Protein AF-A0A1Y1BUD2-F1 (afdb_monomer_lite)

InterPro domains:
  IPR008008 Domain of unknown function DUF746 [PF05344] (154-208)

Secondary structure (DSSP, 8-state):
------------HHHHHHHHHHHHHHHHHHIIIIIHHHHHHHHHHHHHTT--HHHHHHHHHTT------------S--HHHHHHHHHHHHHHT----SPPPPTTT--S-EEEEE--BTTBSS-EEEETTT--EEETTTTSTTTT----HHHHHHHHHTTS---HHHHHHHTT--HHHHHHHHHHHHHHHHHH-TT-TTGGG--TT-S--GGG--

Sequence (214 aa):
MDGLGTEPMKKTAAQLRGELACLDAKIKIARQYEIEPALNQIVDLMAQWSISIGEIDRFQRGRFRVGTDGAPRQNDHDPELTTFLVSAIEHVLSTDTTPPSCPRCTSLATRLVHRANPSRALPYFVCDTCHRGFTRTLGTPLHGIHKRDELFDFVQCLPQGRTLDAVATELGMKRCTVDSWVRRFRAWLLALDPSGYYAVRVQLGDQPDLSSTR

Foldseek 3Di:
DDDPDDDPDDDDPVVVVVVVVVVVVVVVVCCVPPPVVVVVVVVVVCVVVVNDPVVVVVVVVVPPPPPPDDDDPQPLFDPVLLVVVVVVVCVLQDQDQQDAQDPPPRDPQKHWDDTADPVHSHTKMAHPVVRDIDGSCVLALNVPDPPPVCVSVLSSRFLGLDELVVVCVVSVHDSVVSVSSLVRVLVVCCVVPVVCPSSVSGNYNVDPDPVPPD

pLDDT: mean 78.58, std 17.75, range [32.56, 97.12]

Organism: NCBI:txid95485

Radius of gyration: 27.03 Å; chains: 1; bounding box: 54×53×98 Å

Structure (mmCIF, N/CA/C/O backbone):
data_AF-A0A1Y1BUD2-F1
#
_entry.id   AF-A0A1Y1BUD2-F1
#
loop_
_atom_site.group_PDB
_atom_site.id
_atom_site.type_symbol
_atom_site.label_atom_id
_atom_site.label_alt_id
_atom_site.label_comp_id
_atom_site.label_asym_id
_atom_site.label_entity_id
_atom_site.label_seq_id
_atom_site.pdbx_PDB_ins_code
_atom_site.Cartn_x
_atom_site.Cartn_y
_atom_site.Cartn_z
_atom_site.occupancy
_atom_site.B_iso_or_equiv
_atom_site.auth_seq_id
_atom_site.auth_comp_id
_atom_site.auth_asym_id
_atom_site.auth_atom_id
_atom_site.pdbx_PDB_model_num
ATOM 1 N N . MET A 1 1 ? -2.270 -7.221 -73.066 1.00 40.41 1 MET A N 1
ATOM 2 C CA . MET A 1 1 ? -1.199 -7.233 -72.051 1.00 40.41 1 MET A CA 1
ATOM 3 C C . MET A 1 1 ? -1.849 -7.646 -70.758 1.00 40.41 1 MET A C 1
ATOM 5 O O . MET A 1 1 ? -2.675 -6.917 -70.224 1.00 40.41 1 MET A O 1
ATOM 9 N N . ASP A 1 2 ? -1.589 -8.897 -70.424 1.00 40.41 2 ASP A N 1
ATOM 10 C CA . ASP A 1 2 ? -2.393 -9.759 -69.573 1.00 40.41 2 ASP A CA 1
ATOM 11 C C . ASP A 1 2 ? -2.307 -9.404 -68.088 1.00 40.41 2 ASP A C 1
ATOM 13 O O . ASP A 1 2 ? -1.261 -9.007 -67.573 1.00 40.41 2 ASP A O 1
ATOM 17 N N . GLY A 1 3 ? -3.448 -9.542 -67.412 1.00 42.41 3 GLY A N 1
ATOM 18 C CA . GLY A 1 3 ? -3.593 -9.327 -65.982 1.00 42.41 3 GLY A CA 1
ATOM 19 C C . GLY A 1 3 ? -2.933 -10.443 -65.177 1.00 42.41 3 GLY A C 1
ATOM 20 O O . GLY A 1 3 ? -3.300 -11.610 -65.286 1.00 42.41 3 GLY A O 1
ATOM 21 N N . LEU A 1 4 ? -1.985 -10.064 -64.323 1.00 46.22 4 LEU A N 1
ATOM 22 C CA . LEU A 1 4 ? -1.437 -10.906 -63.262 1.00 46.22 4 LEU A CA 1
ATOM 23 C C . LEU A 1 4 ? -2.457 -11.006 -62.118 1.00 46.22 4 LEU A C 1
ATOM 25 O O . LEU A 1 4 ? -2.451 -10.204 -61.187 1.00 46.22 4 LEU A O 1
ATOM 29 N N . GLY A 1 5 ? -3.352 -11.988 -62.207 1.00 41.09 5 GLY A N 1
ATOM 30 C CA . GLY A 1 5 ? -4.166 -12.433 -61.080 1.00 41.09 5 GLY A CA 1
ATOM 31 C C . GLY A 1 5 ? -3.378 -13.421 -60.225 1.00 41.09 5 GLY A C 1
ATOM 32 O O . GLY A 1 5 ? -3.231 -14.581 -60.594 1.00 41.09 5 GLY A O 1
ATOM 33 N N . THR A 1 6 ? -2.859 -12.982 -59.081 1.00 48.75 6 THR A N 1
ATOM 34 C CA . THR A 1 6 ? -2.355 -13.881 -58.037 1.00 48.75 6 THR A CA 1
ATOM 35 C C . THR A 1 6 ? -3.540 -14.453 -57.259 1.00 48.75 6 THR A C 1
ATOM 37 O O . THR A 1 6 ? -4.096 -13.812 -56.369 1.00 48.75 6 THR A O 1
ATOM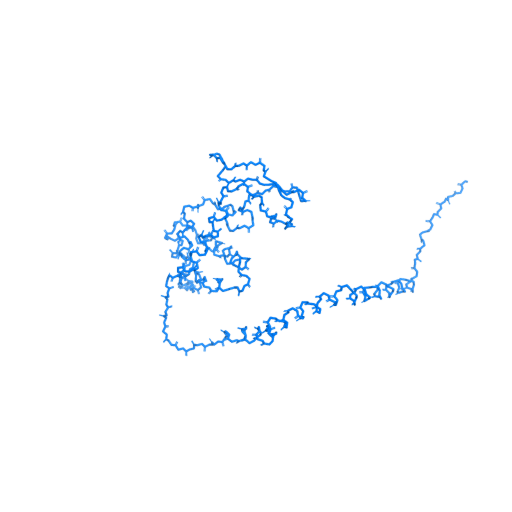 40 N N . GLU A 1 7 ? -3.955 -15.672 -57.606 1.00 51.22 7 GLU A N 1
ATOM 41 C CA . GLU A 1 7 ? -4.916 -16.437 -56.808 1.00 51.22 7 GLU A CA 1
ATOM 42 C C . GLU A 1 7 ? -4.320 -16.770 -55.425 1.00 51.22 7 GLU A C 1
ATOM 44 O O . GLU A 1 7 ? -3.226 -17.336 -55.343 1.00 51.22 7 GLU A O 1
ATOM 49 N N . PRO A 1 8 ? -5.011 -16.469 -54.309 1.00 52.88 8 PRO A N 1
ATOM 50 C CA . PRO A 1 8 ? -4.567 -16.906 -52.995 1.00 52.88 8 PRO A CA 1
ATOM 51 C C . PRO A 1 8 ? -4.781 -18.419 -52.856 1.00 52.88 8 PRO A C 1
ATOM 53 O O . PRO A 1 8 ? -5.910 -18.911 -52.897 1.00 52.88 8 PRO A O 1
ATOM 56 N N . MET A 1 9 ? -3.686 -19.155 -52.657 1.00 52.91 9 MET A N 1
ATOM 57 C CA . MET A 1 9 ? -3.663 -20.592 -52.365 1.00 52.91 9 MET A CA 1
ATOM 58 C C . MET A 1 9 ? -4.515 -20.898 -51.119 1.00 52.91 9 MET A C 1
ATOM 60 O O . MET A 1 9 ? -4.083 -20.722 -49.977 1.00 52.91 9 MET A O 1
ATOM 64 N N . LYS A 1 10 ? -5.756 -21.346 -51.324 1.00 66.88 10 LYS A N 1
ATOM 65 C CA . LYS A 1 10 ? -6.654 -21.767 -50.243 1.00 66.88 10 LYS A CA 1
ATOM 66 C C . LYS A 1 10 ? -6.190 -23.131 -49.732 1.00 66.88 10 LYS A C 1
ATOM 68 O O . LYS A 1 10 ? -6.369 -24.140 -50.411 1.00 66.88 10 LYS A O 1
ATOM 73 N N . LYS A 1 11 ? -5.581 -23.169 -48.542 1.00 77.38 11 LYS A N 1
ATOM 74 C CA . LYS A 1 11 ? -5.247 -24.433 -47.865 1.00 77.38 11 LYS A CA 1
ATOM 75 C C . LYS A 1 11 ? -6.518 -25.256 -47.663 1.00 77.38 11 LYS A C 1
ATOM 77 O O . LYS A 1 11 ? -7.556 -24.735 -47.256 1.00 77.38 11 LYS A O 1
ATOM 82 N N . THR A 1 12 ? -6.432 -26.553 -47.922 1.00 86.75 12 THR A N 1
ATOM 83 C CA . THR A 1 12 ? -7.548 -27.473 -47.688 1.00 86.75 12 THR A CA 1
ATOM 84 C C . THR A 1 12 ? -7.744 -27.705 -46.189 1.00 86.75 12 THR A C 1
ATOM 86 O O . THR A 1 12 ? -6.798 -27.655 -45.399 1.00 86.75 12 THR A O 1
ATOM 89 N N . ALA A 1 13 ? -8.970 -28.029 -45.774 1.00 80.06 13 ALA A N 1
ATOM 90 C CA . ALA A 1 13 ? -9.269 -28.323 -44.371 1.00 80.06 13 ALA A CA 1
ATOM 91 C C . ALA A 1 13 ? -8.428 -29.490 -43.807 1.00 80.06 13 ALA A C 1
ATOM 93 O O . ALA A 1 13 ? -8.142 -29.526 -42.614 1.00 80.06 13 ALA A O 1
ATOM 94 N N . ALA A 1 14 ? -8.002 -30.434 -44.655 1.00 82.12 14 ALA A N 1
ATOM 95 C CA . ALA A 1 14 ? -7.116 -31.528 -44.257 1.00 82.12 14 ALA A CA 1
ATOM 96 C C . ALA A 1 14 ? -5.702 -31.037 -43.906 1.00 82.12 14 ALA A C 1
ATOM 98 O O . ALA A 1 14 ? -5.141 -31.473 -42.904 1.00 82.12 14 ALA A O 1
ATOM 99 N N . GLN A 1 15 ? -5.161 -30.089 -44.678 1.00 80.81 15 GLN A N 1
ATOM 100 C CA . GLN A 1 15 ? -3.858 -29.478 -44.399 1.00 80.81 15 GLN A CA 1
ATOM 101 C C . GLN A 1 15 ? -3.884 -28.683 -43.092 1.00 80.81 15 GLN A C 1
ATOM 103 O O . GLN A 1 15 ? -2.993 -28.844 -42.266 1.00 80.81 15 GLN A O 1
ATOM 108 N N . LEU A 1 16 ? -4.944 -27.902 -42.857 1.00 83.50 16 LEU A N 1
ATOM 109 C CA . LEU A 1 16 ? -5.104 -27.153 -41.607 1.00 83.50 16 LEU A CA 1
ATOM 110 C C . LEU A 1 16 ? -5.219 -28.076 -40.384 1.00 83.50 16 LEU A C 1
ATOM 112 O O . LEU A 1 16 ? -4.625 -27.793 -39.348 1.00 83.50 16 LEU A O 1
ATOM 116 N N . ARG A 1 17 ? -5.925 -29.211 -40.501 1.00 85.50 17 ARG A N 1
ATOM 117 C CA . ARG A 1 17 ? -5.981 -30.222 -39.429 1.00 85.50 17 ARG A CA 1
ATOM 118 C C . ARG A 1 17 ? -4.617 -30.855 -39.151 1.00 85.50 17 ARG A C 1
ATOM 120 O O . ARG A 1 17 ? -4.286 -31.074 -37.990 1.00 85.50 17 ARG A O 1
ATOM 127 N N . GLY A 1 18 ? -3.827 -31.122 -40.192 1.00 88.56 18 GLY A N 1
ATOM 128 C CA . GLY A 1 18 ? -2.457 -31.620 -40.042 1.00 88.56 18 GLY A CA 1
ATOM 129 C C . GLY A 1 18 ? -1.533 -30.611 -39.352 1.00 88.56 18 GLY A C 1
ATOM 130 O O . GLY A 1 18 ? -0.771 -30.982 -38.461 1.00 88.56 18 GLY A O 1
ATOM 131 N N . GLU A 1 19 ? -1.641 -29.329 -39.709 1.00 88.88 19 GLU A N 1
ATOM 132 C CA . GLU A 1 19 ? -0.889 -28.244 -39.063 1.00 88.88 19 GLU A CA 1
ATOM 133 C C . GLU A 1 19 ? -1.278 -28.079 -37.587 1.00 88.88 19 GLU A C 1
ATOM 135 O O . GLU A 1 19 ? -0.394 -27.974 -36.737 1.00 88.88 19 GLU A O 1
ATOM 140 N N . LEU A 1 20 ? -2.576 -28.135 -37.266 1.00 88.31 20 LEU A N 1
ATOM 141 C CA . LEU A 1 20 ? -3.062 -28.063 -35.885 1.00 88.31 20 LEU A CA 1
ATOM 142 C C . LEU A 1 20 ? -2.542 -29.233 -35.038 1.00 88.31 20 LEU A C 1
ATOM 144 O O . LEU A 1 20 ? -2.008 -29.009 -33.958 1.00 88.31 20 LEU A O 1
ATOM 148 N N . ALA A 1 21 ? -2.596 -30.463 -35.560 1.00 89.31 21 ALA A N 1
ATOM 149 C CA . ALA A 1 21 ? -2.059 -31.635 -34.866 1.00 89.31 21 ALA A CA 1
ATOM 150 C C . ALA A 1 21 ? -0.541 -31.530 -34.621 1.00 89.31 21 ALA A C 1
ATOM 152 O O . ALA A 1 21 ? -0.041 -31.949 -33.576 1.00 89.31 21 ALA A O 1
ATOM 153 N N . CYS A 1 22 ? 0.205 -30.942 -35.564 1.00 85.88 22 CYS A N 1
ATOM 154 C CA . CYS A 1 22 ? 1.634 -30.687 -35.397 1.00 85.88 22 CYS A CA 1
ATOM 155 C C . CYS A 1 22 ? 1.907 -29.648 -34.296 1.00 85.88 22 CYS A C 1
ATOM 157 O O . CYS A 1 22 ? 2.836 -29.819 -33.504 1.00 85.88 22 CYS A O 1
ATOM 159 N N . LEU A 1 23 ? 1.102 -28.585 -34.224 1.00 85.62 23 LEU A N 1
ATOM 160 C CA . LEU A 1 23 ? 1.208 -27.571 -33.174 1.00 85.62 23 LEU A CA 1
ATOM 161 C C . LEU A 1 23 ? 0.844 -28.139 -31.798 1.00 85.62 23 LEU A C 1
ATOM 163 O O . LEU A 1 23 ? 1.600 -27.926 -30.852 1.00 85.62 23 LEU A O 1
ATOM 167 N N . ASP A 1 24 ? -0.221 -28.934 -31.695 1.00 87.69 24 ASP A N 1
ATOM 168 C CA . ASP A 1 24 ? -0.605 -29.608 -30.449 1.00 87.69 24 ASP A CA 1
ATOM 169 C C . ASP A 1 24 ? 0.498 -30.551 -29.951 1.00 87.69 24 ASP A C 1
ATOM 171 O O . ASP A 1 24 ? 0.827 -30.566 -28.762 1.00 87.69 24 ASP A O 1
ATOM 175 N N . ALA A 1 25 ? 1.137 -31.295 -30.861 1.00 88.19 25 ALA A N 1
ATOM 176 C CA . ALA A 1 25 ? 2.277 -32.141 -30.520 1.00 88.19 25 ALA A CA 1
ATOM 177 C C . ALA A 1 25 ? 3.465 -31.318 -29.993 1.00 88.19 25 ALA A C 1
ATOM 179 O O . ALA A 1 25 ? 4.072 -31.694 -28.990 1.00 88.19 25 ALA A O 1
ATOM 180 N N . LYS A 1 26 ? 3.768 -30.169 -30.613 1.00 85.31 26 LYS A N 1
ATOM 181 C CA . LYS A 1 26 ? 4.826 -29.255 -30.148 1.00 85.31 26 LYS A CA 1
ATOM 182 C C . LYS A 1 26 ? 4.515 -28.664 -28.774 1.00 85.31 26 LYS A C 1
ATOM 184 O O . LYS A 1 26 ? 5.402 -28.633 -27.928 1.00 85.31 26 LYS A O 1
ATOM 189 N N . ILE A 1 27 ? 3.268 -28.260 -28.527 1.00 83.50 27 ILE A N 1
ATOM 190 C CA . ILE A 1 27 ? 2.820 -27.753 -27.220 1.00 83.50 27 ILE A CA 1
ATOM 191 C C . ILE A 1 27 ? 2.961 -28.840 -26.150 1.00 83.50 27 ILE A C 1
ATOM 193 O O . ILE A 1 27 ? 3.455 -28.572 -25.055 1.00 83.50 27 ILE A O 1
ATOM 197 N N . LYS A 1 28 ? 2.570 -30.080 -26.465 1.00 86.06 28 LYS A N 1
ATOM 198 C CA . LYS A 1 28 ? 2.683 -31.211 -25.537 1.00 86.06 28 LYS A CA 1
ATOM 199 C C . LYS A 1 28 ? 4.141 -31.511 -25.180 1.00 86.06 28 LYS A C 1
ATOM 201 O O . LYS A 1 28 ? 4.443 -31.714 -24.009 1.00 86.06 28 LYS A O 1
ATOM 206 N N . ILE A 1 29 ? 5.033 -31.488 -26.170 1.00 85.19 29 ILE A N 1
ATOM 207 C CA . ILE A 1 29 ? 6.478 -31.657 -25.969 1.00 85.19 29 ILE A CA 1
ATOM 208 C C . ILE A 1 29 ? 7.032 -30.510 -25.110 1.00 85.19 29 ILE A C 1
ATOM 210 O O . ILE A 1 29 ? 7.670 -30.776 -24.097 1.00 85.19 29 ILE A O 1
ATOM 214 N N . ALA A 1 30 ? 6.734 -29.249 -25.440 1.00 76.62 30 ALA A N 1
ATOM 215 C CA . ALA A 1 30 ? 7.202 -28.097 -24.663 1.00 76.62 30 ALA A CA 1
ATOM 216 C C . ALA A 1 30 ? 6.743 -28.165 -23.195 1.00 76.62 30 ALA A C 1
ATOM 218 O O . ALA A 1 30 ? 7.543 -27.988 -22.282 1.00 76.62 30 ALA A O 1
ATOM 219 N N . ARG A 1 31 ? 5.480 -28.532 -22.941 1.00 78.69 31 ARG A N 1
ATOM 220 C CA . ARG A 1 31 ? 4.969 -28.729 -21.575 1.00 78.69 31 ARG A CA 1
ATOM 221 C C . ARG A 1 31 ? 5.739 -29.815 -20.816 1.00 78.69 31 ARG A C 1
ATOM 223 O O . ARG A 1 31 ? 6.078 -29.604 -19.655 1.00 78.69 31 ARG A O 1
ATOM 230 N N . GLN A 1 32 ? 6.024 -30.942 -21.468 1.00 79.19 32 GLN A N 1
ATOM 231 C CA . GLN A 1 32 ? 6.727 -32.073 -20.859 1.00 79.19 32 GLN A CA 1
ATOM 232 C C . GLN A 1 32 ? 8.174 -31.738 -20.475 1.00 79.19 32 GLN A C 1
ATOM 234 O O . GLN A 1 32 ? 8.651 -32.208 -19.446 1.00 79.19 32 GLN A O 1
ATOM 239 N N . TYR A 1 33 ? 8.875 -30.955 -21.299 1.00 75.75 33 TYR A N 1
ATOM 240 C CA . TYR A 1 33 ? 10.306 -30.690 -21.112 1.00 75.75 33 TYR A CA 1
ATOM 241 C C . TYR A 1 33 ? 10.616 -29.365 -20.411 1.00 75.75 33 TYR A C 1
ATOM 243 O O . TYR A 1 33 ? 11.663 -29.263 -19.783 1.00 75.75 33 TYR A O 1
ATOM 251 N N . GLU A 1 34 ? 9.735 -28.366 -20.485 1.00 76.88 34 GLU A N 1
ATOM 252 C CA . GLU A 1 34 ? 9.987 -27.040 -19.900 1.00 76.88 34 GLU A CA 1
ATOM 253 C C . GLU A 1 34 ? 9.153 -26.780 -18.641 1.00 76.88 34 GLU A C 1
ATOM 255 O O . GLU A 1 34 ? 9.639 -26.161 -17.698 1.00 76.88 34 GLU A O 1
ATOM 260 N N . ILE A 1 35 ? 7.905 -27.264 -18.593 1.00 71.38 35 ILE A N 1
ATOM 261 C CA . ILE A 1 35 ? 6.959 -26.914 -17.519 1.00 71.38 35 ILE A CA 1
ATOM 262 C C . ILE A 1 35 ? 6.928 -27.984 -16.426 1.00 71.38 35 ILE A C 1
ATOM 264 O O . ILE A 1 35 ? 7.024 -27.654 -15.245 1.00 71.38 35 ILE A O 1
ATOM 268 N N . GLU A 1 36 ? 6.800 -29.264 -16.791 1.00 78.50 36 GLU A N 1
ATOM 269 C CA . GLU A 1 36 ? 6.732 -30.343 -15.795 1.00 78.50 36 GLU A CA 1
ATOM 270 C C . GLU A 1 36 ? 7.964 -30.432 -14.881 1.00 78.50 36 GLU A C 1
ATOM 272 O O . GLU A 1 36 ? 7.769 -30.599 -13.679 1.00 78.50 36 GLU A O 1
ATOM 277 N N . PRO A 1 37 ? 9.212 -30.247 -15.353 1.00 79.50 37 PRO A N 1
ATOM 278 C CA . PRO A 1 37 ? 10.375 -30.285 -14.468 1.00 79.50 37 PRO A CA 1
ATOM 279 C C . PRO A 1 37 ? 10.371 -29.157 -13.433 1.00 79.50 37 PRO A C 1
ATOM 281 O O . PRO A 1 37 ? 10.709 -29.391 -12.277 1.00 79.50 37 PRO A O 1
ATOM 284 N N . ALA A 1 38 ? 9.938 -27.952 -13.820 1.00 73.38 38 ALA A N 1
ATOM 285 C CA . ALA A 1 38 ? 9.814 -26.820 -12.905 1.00 73.38 38 ALA A CA 1
ATOM 286 C C . ALA A 1 38 ? 8.704 -27.052 -11.866 1.00 73.38 38 ALA A C 1
ATOM 288 O O . ALA A 1 38 ? 8.891 -26.764 -10.685 1.00 73.38 38 ALA A O 1
ATOM 289 N N . LEU A 1 39 ? 7.565 -27.621 -12.281 1.00 71.44 39 LEU A N 1
ATOM 290 C CA . LEU A 1 39 ? 6.490 -28.007 -11.361 1.00 71.44 39 LEU A CA 1
A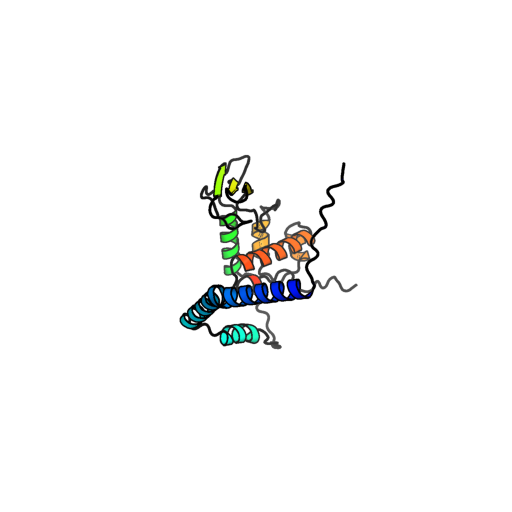TOM 291 C C . LEU A 1 39 ? 6.948 -29.093 -10.383 1.00 71.44 39 LEU A C 1
ATOM 293 O O . LEU A 1 39 ? 6.704 -28.967 -9.186 1.00 71.44 39 LEU A O 1
ATOM 297 N N . ASN A 1 40 ? 7.657 -30.112 -10.870 1.00 78.62 40 ASN A N 1
ATOM 298 C CA . ASN A 1 40 ? 8.198 -31.178 -10.028 1.00 78.62 40 ASN A CA 1
ATOM 299 C C . ASN A 1 40 ? 9.239 -30.634 -9.042 1.00 78.62 40 ASN A C 1
ATOM 301 O O . ASN A 1 40 ? 9.191 -30.975 -7.868 1.00 78.62 40 ASN A O 1
ATOM 305 N N . GLN A 1 41 ? 10.101 -29.706 -9.468 1.00 76.69 41 GLN A N 1
ATOM 306 C CA . GLN A 1 41 ? 11.066 -29.052 -8.582 1.00 76.69 41 GLN A CA 1
ATOM 307 C C . GLN A 1 41 ? 10.385 -28.238 -7.472 1.00 76.69 41 GLN A C 1
ATOM 309 O O . GLN A 1 41 ? 10.845 -28.252 -6.333 1.00 76.69 41 GLN A O 1
ATOM 314 N N . ILE A 1 42 ? 9.279 -27.549 -7.771 1.00 70.44 42 ILE A N 1
ATOM 315 C CA . ILE A 1 42 ? 8.478 -26.856 -6.751 1.00 70.44 42 ILE A CA 1
ATOM 316 C C . ILE A 1 42 ? 7.876 -27.866 -5.768 1.00 70.44 42 ILE A C 1
ATOM 318 O O . ILE A 1 42 ? 7.951 -27.649 -4.562 1.00 70.44 42 ILE A O 1
ATOM 322 N N . VAL A 1 43 ? 7.318 -28.976 -6.261 1.00 73.44 43 VAL A N 1
ATOM 323 C CA . VAL A 1 43 ? 6.755 -30.042 -5.414 1.00 73.44 43 VAL A CA 1
ATOM 324 C C . VAL A 1 43 ? 7.829 -30.670 -4.516 1.00 73.44 43 VAL A C 1
ATOM 326 O O . VAL A 1 43 ? 7.581 -30.872 -3.328 1.00 73.44 43 VAL A O 1
ATOM 329 N N . ASP A 1 44 ? 9.034 -30.898 -5.036 1.00 74.88 44 ASP A N 1
ATOM 330 C CA . ASP A 1 44 ? 10.165 -31.430 -4.269 1.00 74.88 44 ASP A CA 1
ATOM 331 C C . ASP A 1 44 ? 10.661 -30.436 -3.208 1.00 74.88 44 ASP A C 1
ATOM 333 O O . ASP A 1 44 ? 10.916 -30.822 -2.066 1.00 74.88 44 ASP A O 1
ATOM 337 N N . LEU A 1 45 ? 10.729 -29.139 -3.536 1.00 69.75 45 LEU A N 1
ATOM 338 C CA . LEU A 1 45 ? 11.043 -28.078 -2.570 1.00 69.75 45 LEU A CA 1
ATOM 339 C C . LEU A 1 45 ? 9.980 -27.986 -1.463 1.00 69.75 45 LEU A C 1
ATOM 341 O O . LEU A 1 45 ? 10.320 -27.825 -0.290 1.00 69.75 45 LEU A O 1
ATOM 345 N N . MET A 1 46 ? 8.699 -28.144 -1.810 1.00 60.34 46 MET A N 1
ATOM 346 C CA . MET A 1 46 ? 7.604 -28.207 -0.834 1.00 60.34 46 MET A CA 1
ATOM 347 C C . MET A 1 46 ? 7.729 -29.433 0.085 1.00 60.34 46 MET A C 1
ATOM 349 O O . MET A 1 46 ? 7.513 -29.320 1.294 1.00 60.34 46 MET A O 1
ATOM 353 N N . ALA A 1 47 ? 8.131 -30.587 -0.458 1.00 62.66 47 ALA A N 1
ATOM 354 C CA . ALA A 1 47 ? 8.373 -31.805 0.313 1.00 62.66 47 ALA A CA 1
ATOM 355 C C . ALA A 1 47 ? 9.596 -31.680 1.241 1.00 62.66 47 ALA A C 1
ATOM 357 O O . ALA A 1 47 ? 9.548 -32.133 2.387 1.00 62.66 47 ALA A O 1
ATOM 358 N N . GLN A 1 48 ? 10.665 -31.012 0.793 1.00 63.59 48 GLN A N 1
ATOM 359 C CA . GLN A 1 48 ? 11.881 -30.777 1.580 1.00 63.59 48 GLN A CA 1
ATOM 360 C C . GLN A 1 48 ? 11.622 -29.924 2.833 1.00 63.59 48 GLN A C 1
ATOM 362 O O . GLN A 1 48 ? 12.301 -30.090 3.846 1.00 63.59 48 GLN A O 1
ATOM 367 N N . TRP A 1 49 ? 10.621 -29.042 2.801 1.00 56.38 49 TRP A N 1
ATOM 368 C CA . TRP A 1 49 ? 10.221 -28.221 3.950 1.00 56.38 49 TRP A CA 1
ATOM 369 C C . TRP A 1 49 ? 9.164 -28.878 4.848 1.00 56.38 49 TRP A C 1
ATOM 371 O O . TRP A 1 49 ? 8.640 -28.223 5.744 1.00 56.38 49 TRP A O 1
ATOM 381 N N . SER A 1 50 ? 8.877 -30.174 4.655 1.00 54.31 50 SER A N 1
ATOM 382 C CA . SER A 1 50 ? 7.816 -30.905 5.372 1.00 54.31 50 SER A CA 1
ATOM 383 C C . SER A 1 50 ? 6.457 -30.192 5.324 1.00 54.31 50 SER A C 1
ATOM 385 O O . SER A 1 50 ? 5.671 -30.299 6.257 1.00 54.31 50 SER A O 1
ATOM 387 N N . ILE A 1 51 ? 6.165 -29.459 4.243 1.00 50.91 51 ILE A N 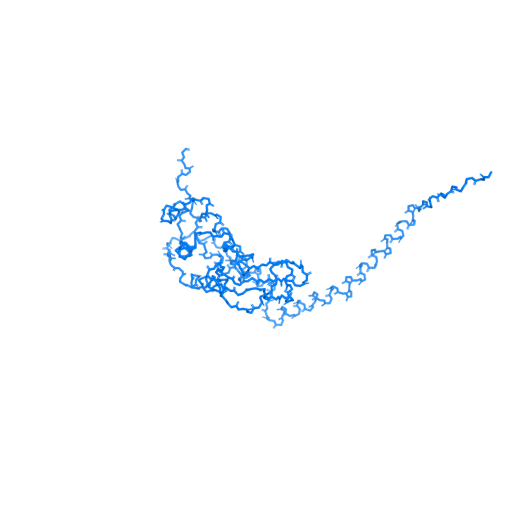1
ATOM 388 C CA . ILE A 1 51 ? 4.862 -28.823 4.041 1.00 50.91 51 ILE A CA 1
ATOM 389 C C . ILE A 1 51 ? 4.016 -29.791 3.215 1.00 50.91 51 ILE A C 1
ATOM 391 O O . ILE A 1 51 ? 4.121 -29.841 1.989 1.00 50.91 51 ILE A O 1
ATOM 395 N N . SER A 1 52 ? 3.169 -30.591 3.865 1.00 51.81 52 SER A N 1
ATOM 396 C CA . SER A 1 52 ? 2.221 -31.423 3.121 1.00 51.81 52 SER A CA 1
ATOM 397 C C . SER A 1 52 ? 1.109 -30.554 2.521 1.00 51.81 52 SER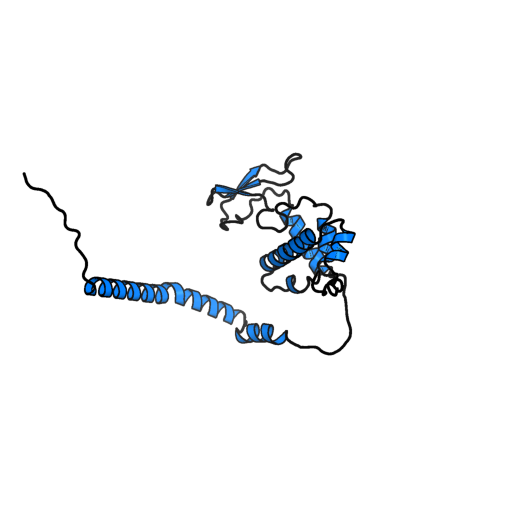 A C 1
ATOM 399 O O . SER A 1 52 ? 0.494 -29.749 3.220 1.00 51.81 52 SER A O 1
ATOM 401 N N . ILE A 1 53 ? 0.753 -30.769 1.248 1.00 49.06 53 ILE A N 1
ATOM 402 C CA . ILE A 1 53 ? -0.478 -30.201 0.656 1.00 49.06 53 ILE A CA 1
ATOM 403 C C . ILE A 1 53 ? -1.712 -30.580 1.499 1.00 49.06 53 ILE A C 1
ATOM 405 O O . ILE A 1 53 ? -2.636 -29.781 1.641 1.00 49.06 53 ILE A O 1
ATOM 409 N N . GLY A 1 54 ? -1.697 -31.756 2.141 1.00 53.69 54 GLY A N 1
ATOM 410 C CA . GLY A 1 54 ? -2.737 -32.176 3.083 1.00 53.69 54 GLY A CA 1
ATOM 411 C C . GLY A 1 54 ? -2.733 -31.406 4.410 1.00 53.69 54 GLY A C 1
ATOM 412 O O . GLY A 1 54 ? -3.766 -31.334 5.071 1.00 53.69 54 GLY A O 1
ATOM 413 N N . GLU A 1 55 ? -1.611 -30.802 4.807 1.00 49.69 55 GLU A N 1
ATOM 414 C CA . GLU A 1 55 ? -1.538 -29.913 5.972 1.00 49.69 55 GLU A CA 1
ATOM 415 C C . GLU A 1 55 ? -2.000 -28.502 5.640 1.00 49.69 55 GLU A C 1
ATOM 417 O O . GLU A 1 55 ? -2.745 -27.948 6.437 1.00 49.69 55 GLU A O 1
ATOM 422 N N . ILE A 1 56 ? -1.677 -27.954 4.463 1.00 49.53 56 ILE A N 1
ATOM 423 C CA . ILE A 1 56 ? -2.247 -26.674 3.995 1.00 49.53 56 ILE A CA 1
ATOM 424 C C . ILE A 1 56 ? -3.777 -26.763 3.965 1.00 49.53 56 ILE A C 1
ATOM 426 O O . ILE A 1 56 ? -4.480 -25.878 4.452 1.00 49.53 56 ILE A O 1
ATOM 430 N N . ASP A 1 57 ? -4.299 -27.878 3.466 1.00 48.41 57 ASP A N 1
ATOM 431 C CA . ASP A 1 57 ? -5.730 -28.129 3.389 1.00 48.41 57 ASP A CA 1
ATOM 432 C C . ASP A 1 57 ? -6.369 -28.411 4.772 1.00 48.41 57 ASP A C 1
ATOM 434 O O . ASP A 1 57 ? -7.470 -27.934 5.054 1.00 48.41 57 ASP A O 1
ATOM 438 N N . ARG A 1 58 ? -5.653 -29.054 5.708 1.00 47.41 58 ARG A N 1
ATOM 439 C CA . ARG A 1 58 ? -6.065 -29.164 7.126 1.00 47.41 58 ARG A CA 1
ATOM 440 C C . ARG A 1 58 ? -6.037 -27.808 7.849 1.00 47.41 58 ARG A C 1
ATOM 442 O O . ARG A 1 58 ? -6.926 -27.540 8.657 1.00 47.41 58 ARG A O 1
ATOM 449 N N . PHE A 1 59 ? -5.074 -26.942 7.533 1.00 42.09 59 PHE A N 1
ATOM 450 C CA . PHE A 1 59 ? -4.983 -25.562 8.023 1.00 42.09 59 PHE A CA 1
ATOM 451 C C . PHE A 1 59 ? -6.133 -24.693 7.491 1.00 42.09 59 PHE A C 1
ATOM 453 O O . PHE A 1 59 ? -6.667 -23.868 8.232 1.00 42.09 59 PHE A O 1
ATOM 460 N N . GLN A 1 60 ? -6.569 -24.910 6.247 1.00 48.84 60 GLN A N 1
ATOM 461 C CA . GLN A 1 60 ? -7.709 -24.204 5.653 1.00 48.84 60 GLN A CA 1
ATOM 462 C C . GLN A 1 60 ? -9.066 -24.751 6.136 1.00 48.84 60 GLN A C 1
ATOM 464 O O . GLN A 1 60 ? -9.971 -23.966 6.425 1.00 48.84 60 GLN A O 1
ATOM 469 N N . ARG A 1 61 ? -9.216 -26.074 6.313 1.00 46.06 61 ARG A N 1
ATOM 470 C CA . ARG A 1 61 ? -10.463 -26.697 6.807 1.00 46.06 61 ARG A CA 1
ATOM 471 C C . ARG A 1 61 ? -10.664 -26.591 8.323 1.00 46.06 61 ARG A C 1
ATOM 473 O O . ARG A 1 61 ? -11.799 -26.650 8.785 1.00 46.06 61 ARG A O 1
ATOM 480 N N . GLY A 1 62 ? -9.604 -26.384 9.107 1.00 39.16 62 GLY A N 1
ATOM 481 C CA . GLY A 1 62 ? -9.684 -26.246 10.568 1.00 39.16 62 GLY A CA 1
ATOM 482 C C . GLY A 1 62 ? -10.275 -24.923 11.079 1.00 39.16 62 GLY A C 1
ATOM 483 O O . GLY A 1 62 ? -10.545 -24.810 12.275 1.00 39.16 62 GLY A O 1
ATOM 484 N N . ARG A 1 63 ? -10.489 -23.922 10.209 1.00 45.28 63 ARG A N 1
ATOM 485 C CA . ARG A 1 63 ? -10.931 -22.572 10.612 1.00 45.28 63 ARG A CA 1
ATOM 486 C C . ARG A 1 63 ? -12.451 -22.365 10.605 1.00 45.28 63 ARG A C 1
ATOM 488 O O . ARG A 1 63 ? -12.918 -21.373 11.152 1.00 45.28 63 ARG A O 1
ATOM 495 N N . PHE A 1 64 ? -13.231 -23.324 10.103 1.00 36.22 64 PHE A N 1
ATOM 496 C CA . PHE A 1 64 ? -14.677 -23.384 10.350 1.00 36.22 64 PHE A CA 1
ATOM 497 C C . PHE A 1 64 ? -14.970 -24.226 11.597 1.00 36.22 64 PHE A C 1
ATOM 499 O O . PHE A 1 64 ? -15.638 -25.256 11.549 1.00 36.22 64 PHE A O 1
ATOM 506 N N . ARG A 1 65 ? -14.494 -23.771 12.760 1.00 38.88 65 ARG A N 1
ATOM 507 C CA . ARG A 1 65 ? -15.267 -24.025 13.975 1.00 38.88 65 ARG A CA 1
ATOM 508 C C . ARG A 1 65 ? -16.358 -22.968 14.011 1.00 38.88 65 ARG A C 1
ATOM 510 O O . ARG A 1 65 ? -16.092 -21.813 14.324 1.00 38.88 65 ARG A O 1
ATOM 517 N N . VAL A 1 66 ? -17.584 -23.384 13.695 1.00 44.97 66 VAL A N 1
ATOM 518 C CA . VAL A 1 66 ? -18.780 -22.758 14.264 1.00 44.97 66 VAL A CA 1
ATOM 519 C C . VAL A 1 66 ? -18.656 -22.960 15.773 1.00 44.97 66 VAL A C 1
ATOM 521 O O . VAL A 1 66 ? -19.024 -23.995 16.315 1.00 44.97 66 VAL A O 1
ATOM 524 N N . GLY A 1 67 ? -17.989 -22.013 16.426 1.00 36.59 67 GLY A N 1
ATOM 525 C CA . GLY A 1 67 ? -17.943 -21.900 17.871 1.00 36.59 67 GLY A CA 1
ATOM 526 C C . GLY A 1 67 ? -19.197 -21.175 18.317 1.00 36.59 67 GLY A C 1
ATOM 527 O O . GLY A 1 67 ? -19.188 -19.960 18.481 1.00 36.59 67 GLY A O 1
ATOM 528 N N . THR A 1 68 ? -20.287 -21.914 18.485 1.00 46.00 68 THR A N 1
ATOM 529 C CA . THR A 1 68 ? -21.298 -21.540 19.470 1.00 46.00 68 THR A CA 1
ATOM 530 C C . THR A 1 68 ? -20.694 -21.848 20.831 1.00 46.00 68 THR A C 1
ATOM 532 O O . THR A 1 68 ? -20.736 -22.998 21.237 1.00 46.00 68 THR A O 1
ATOM 535 N N . ASP A 1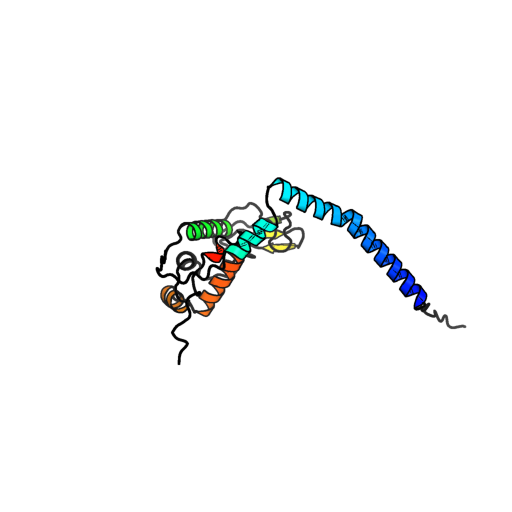 69 ? -20.048 -20.870 21.461 1.00 40.88 69 ASP A N 1
ATOM 536 C CA . ASP A 1 69 ? -19.900 -20.790 22.918 1.00 40.88 69 ASP A CA 1
ATOM 537 C C . ASP A 1 69 ? -19.366 -19.402 23.292 1.00 40.88 69 ASP A C 1
ATOM 539 O O . ASP A 1 69 ? -18.377 -18.909 22.749 1.00 40.88 69 ASP A O 1
ATOM 543 N N . GLY A 1 70 ? -20.107 -18.727 24.169 1.00 46.62 70 GLY A N 1
ATOM 544 C CA . GLY A 1 70 ? -19.935 -17.318 24.480 1.00 46.62 70 GLY A CA 1
ATOM 545 C C . GLY A 1 70 ? -18.675 -16.999 25.284 1.00 46.62 70 GLY A C 1
ATOM 546 O O . GLY A 1 70 ? -18.454 -17.560 26.351 1.00 46.62 70 GLY A O 1
ATOM 547 N N . ALA A 1 71 ? -17.907 -16.026 24.792 1.00 35.38 71 ALA A N 1
ATOM 548 C CA . ALA A 1 71 ? -17.407 -14.860 25.534 1.00 35.38 71 ALA A CA 1
ATOM 549 C C . ALA A 1 71 ? -16.573 -13.981 24.574 1.00 35.38 71 ALA A C 1
ATOM 551 O O . ALA A 1 71 ? -15.602 -14.474 23.995 1.00 35.38 71 ALA A O 1
ATOM 552 N N . PRO A 1 72 ? -16.899 -12.688 24.383 1.00 42.59 72 PRO A N 1
ATOM 553 C CA . PRO A 1 72 ? -16.120 -11.812 23.522 1.00 42.59 72 PRO A CA 1
ATOM 554 C C . PRO A 1 72 ? -14.837 -11.406 24.248 1.00 42.59 72 PRO A C 1
ATOM 556 O O . PRO A 1 72 ? -14.874 -10.714 25.262 1.00 42.59 72 PRO A O 1
ATOM 559 N N . ARG A 1 73 ? -13.681 -11.795 23.714 1.00 44.81 73 ARG A N 1
ATOM 560 C CA . ARG A 1 73 ? -12.442 -11.054 23.964 1.00 44.81 73 ARG A CA 1
ATOM 561 C C . ARG A 1 73 ? -12.220 -10.130 22.777 1.00 44.81 73 ARG A C 1
ATOM 563 O O . ARG A 1 73 ? -11.453 -10.441 21.873 1.00 44.81 73 ARG A O 1
ATOM 570 N N . GLN A 1 74 ? -12.962 -9.023 22.774 1.00 52.69 74 GLN A N 1
ATOM 571 C CA . GLN A 1 74 ? -12.612 -7.835 22.002 1.00 52.69 74 GLN A CA 1
ATOM 572 C C . GLN A 1 74 ? -11.293 -7.316 22.575 1.00 52.69 74 GLN A C 1
ATOM 574 O O . GLN A 1 74 ? -11.269 -6.539 23.525 1.00 52.69 74 GLN A O 1
ATOM 579 N N . ASN A 1 75 ? -10.172 -7.811 22.057 1.00 50.56 75 ASN A N 1
ATOM 580 C CA . ASN A 1 75 ? -8.945 -7.041 22.150 1.00 50.56 75 ASN A CA 1
ATOM 581 C C . ASN A 1 75 ? -9.107 -5.912 21.132 1.00 50.56 75 ASN A C 1
ATOM 583 O O . ASN A 1 75 ? -8.699 -6.055 19.985 1.00 50.56 75 ASN A O 1
ATOM 587 N N . ASP A 1 76 ? -9.728 -4.806 21.554 1.00 62.78 76 ASP A N 1
ATOM 588 C CA . ASP A 1 76 ? -9.876 -3.579 20.751 1.00 62.78 76 ASP A CA 1
ATOM 589 C C . ASP A 1 76 ? -8.517 -2.979 20.333 1.00 62.78 76 ASP A C 1
ATOM 591 O O . ASP A 1 76 ? -8.440 -2.046 19.539 1.00 62.78 76 ASP A O 1
ATOM 595 N N . HIS A 1 77 ? -7.417 -3.542 20.831 1.00 68.50 77 HIS A N 1
ATOM 596 C CA . HIS A 1 77 ? -6.062 -3.183 20.464 1.00 68.50 77 HIS A CA 1
ATOM 597 C C . HIS A 1 77 ? -5.281 -4.430 20.037 1.00 68.50 77 HIS A C 1
ATOM 599 O O . HIS A 1 77 ? -5.038 -5.333 20.839 1.00 68.50 77 HIS A O 1
ATOM 605 N N . ASP A 1 78 ? -4.847 -4.448 18.775 1.00 85.69 78 ASP A N 1
ATOM 606 C CA . ASP A 1 78 ? -3.829 -5.368 18.262 1.00 85.69 78 ASP A CA 1
ATOM 607 C C . ASP A 1 78 ? -2.541 -4.566 17.991 1.00 85.69 78 ASP A C 1
ATOM 609 O O . ASP A 1 78 ? -2.359 -4.038 16.889 1.00 85.69 78 ASP A O 1
ATOM 613 N N . PRO A 1 79 ? -1.662 -4.408 19.000 1.00 88.31 79 PRO A N 1
ATOM 614 C CA . PRO A 1 79 ? -0.448 -3.607 18.867 1.00 88.31 79 PRO A CA 1
ATOM 615 C C . PRO A 1 79 ? 0.561 -4.216 17.885 1.00 88.31 79 PRO A C 1
ATOM 617 O O . PRO A 1 79 ? 1.401 -3.499 17.347 1.00 88.31 79 PRO A O 1
ATOM 620 N N . GLU A 1 80 ? 0.495 -5.527 17.646 1.00 92.00 80 GLU A N 1
ATOM 621 C CA . GLU A 1 80 ? 1.354 -6.234 16.694 1.00 92.00 80 GLU A CA 1
ATOM 622 C C . GLU A 1 80 ? 0.986 -5.820 15.264 1.00 92.00 80 GLU A C 1
ATOM 624 O O . GLU A 1 80 ? 1.846 -5.355 14.513 1.00 92.00 80 GLU A O 1
ATOM 629 N N . LEU A 1 81 ? -0.306 -5.894 14.920 1.00 90.19 81 LEU A N 1
ATOM 630 C CA . LEU A 1 81 ? -0.815 -5.446 13.623 1.00 90.19 81 LEU A CA 1
ATOM 631 C C . LEU A 1 81 ? -0.531 -3.959 13.389 1.00 90.19 81 LEU A C 1
ATOM 633 O O . LEU A 1 81 ? -0.076 -3.581 12.306 1.00 90.19 81 LEU A O 1
ATOM 637 N N . THR A 1 82 ? -0.816 -3.107 14.377 1.00 91.69 82 THR A N 1
ATOM 638 C CA . THR A 1 82 ? -0.650 -1.659 14.203 1.00 91.69 82 THR A CA 1
ATOM 639 C C . THR A 1 82 ? 0.820 -1.288 14.066 1.00 91.69 82 THR A C 1
ATOM 641 O O . THR A 1 82 ? 1.154 -0.519 13.171 1.00 91.69 82 THR A O 1
ATOM 644 N N . THR A 1 83 ? 1.716 -1.890 14.852 1.00 93.25 83 THR A N 1
ATOM 645 C CA . THR A 1 83 ? 3.168 -1.671 14.738 1.00 93.25 83 THR A CA 1
ATOM 646 C C . THR A 1 83 ? 3.702 -2.126 13.379 1.00 93.25 83 THR A C 1
ATOM 648 O O . THR A 1 83 ? 4.466 -1.400 12.740 1.00 93.25 83 THR A O 1
ATOM 651 N N . PHE A 1 84 ? 3.264 -3.294 12.898 1.00 93.44 84 PHE A N 1
ATOM 652 C CA . PHE A 1 84 ? 3.622 -3.793 11.571 1.00 93.44 84 PHE A CA 1
ATOM 653 C C . PHE A 1 84 ? 3.190 -2.821 10.462 1.00 93.44 84 PHE A C 1
ATOM 655 O O . PHE A 1 84 ? 3.994 -2.449 9.604 1.00 93.44 84 PHE A O 1
ATOM 662 N N . LEU A 1 85 ? 1.936 -2.359 10.501 1.00 93.19 85 LEU A N 1
ATOM 663 C CA . LEU A 1 85 ? 1.407 -1.407 9.526 1.00 93.19 85 LEU A CA 1
ATOM 664 C C . LEU A 1 85 ? 2.095 -0.044 9.597 1.00 93.19 85 LEU A C 1
ATOM 666 O O . LEU A 1 85 ? 2.390 0.529 8.551 1.00 93.19 85 LEU A O 1
ATOM 670 N N . VAL A 1 86 ? 2.371 0.469 10.798 1.00 91.44 86 VAL A N 1
ATOM 671 C CA . VAL A 1 86 ? 3.106 1.727 10.991 1.00 91.44 86 VAL A CA 1
ATOM 672 C C . VAL A 1 86 ? 4.495 1.623 10.366 1.00 91.44 86 VAL A C 1
ATOM 674 O O . VAL A 1 86 ? 4.842 2.467 9.543 1.00 91.44 86 VAL A O 1
ATOM 677 N N . SER A 1 87 ? 5.238 0.547 10.639 1.00 92.31 87 SER A N 1
ATOM 678 C CA . SER A 1 87 ? 6.555 0.322 10.033 1.00 92.31 87 SER A CA 1
ATOM 679 C C . SER A 1 87 ? 6.481 0.234 8.501 1.00 92.31 87 SER A C 1
ATOM 681 O O . SER A 1 87 ? 7.287 0.842 7.791 1.00 92.31 87 SER A O 1
ATOM 683 N N . ALA A 1 88 ? 5.467 -0.453 7.962 1.00 92.81 88 ALA A N 1
ATOM 684 C CA . ALA A 1 88 ? 5.244 -0.520 6.519 1.00 92.81 88 ALA A CA 1
ATOM 685 C C . ALA A 1 88 ? 4.915 0.859 5.913 1.00 92.81 88 ALA A C 1
ATOM 687 O O . ALA A 1 88 ? 5.390 1.192 4.824 1.00 92.81 88 ALA A O 1
ATOM 688 N N . ILE A 1 89 ? 4.121 1.681 6.606 1.00 91.56 89 ILE A N 1
ATOM 689 C CA . ILE A 1 89 ? 3.784 3.048 6.186 1.00 91.56 89 ILE A CA 1
ATOM 690 C C . ILE A 1 89 ? 5.033 3.924 6.176 1.00 91.56 89 ILE A C 1
ATOM 692 O O . ILE A 1 89 ? 5.291 4.593 5.176 1.00 91.56 89 ILE A O 1
ATOM 696 N N . GLU A 1 90 ? 5.826 3.895 7.243 1.00 91.44 90 GLU A N 1
ATOM 697 C CA . GLU A 1 90 ? 7.082 4.640 7.346 1.00 91.44 90 GLU A CA 1
ATOM 698 C C . GLU A 1 90 ? 8.059 4.244 6.238 1.00 91.44 90 GLU A C 1
ATOM 700 O O . GLU A 1 90 ? 8.653 5.113 5.598 1.00 91.44 90 GLU A O 1
ATOM 705 N N . HIS A 1 91 ? 8.162 2.949 5.925 1.00 90.94 91 HIS A N 1
ATOM 706 C CA . HIS A 1 91 ? 8.977 2.474 4.811 1.00 90.94 91 HIS A CA 1
ATOM 707 C C . HIS A 1 91 ? 8.517 3.062 3.465 1.00 90.94 91 HIS A C 1
ATOM 709 O O . HIS A 1 91 ? 9.331 3.541 2.671 1.00 90.94 91 HIS A O 1
ATOM 715 N N . VAL A 1 92 ? 7.205 3.086 3.204 1.00 90.88 92 VAL A N 1
ATOM 716 C CA . VAL A 1 92 ? 6.638 3.675 1.979 1.00 90.88 92 VAL A CA 1
ATOM 717 C C . VAL A 1 92 ? 6.832 5.194 1.930 1.00 90.88 92 VAL A C 1
ATOM 719 O O . VAL A 1 92 ? 7.065 5.751 0.853 1.00 90.88 92 VAL A O 1
ATOM 722 N N . LEU A 1 93 ? 6.731 5.871 3.074 1.00 89.12 93 LEU A N 1
ATOM 723 C CA . LEU A 1 93 ? 6.923 7.316 3.205 1.00 89.12 93 LEU A CA 1
ATOM 724 C C . LEU A 1 93 ? 8.399 7.718 3.367 1.00 89.12 93 LEU A C 1
ATOM 726 O O . LEU A 1 93 ? 8.700 8.903 3.505 1.00 89.12 93 LEU A O 1
ATOM 730 N N . SER A 1 94 ? 9.321 6.759 3.296 1.00 90.50 94 SER A N 1
ATOM 731 C CA . SER A 1 94 ? 10.749 7.006 3.446 1.00 90.50 94 SER A CA 1
ATOM 732 C C . SER A 1 94 ? 11.305 7.913 2.346 1.00 90.50 94 SER A C 1
ATOM 734 O O . SER A 1 94 ? 11.029 7.759 1.146 1.00 90.50 94 SER A O 1
ATOM 736 N N . THR A 1 95 ? 12.173 8.832 2.768 1.00 91.38 95 THR A N 1
ATOM 737 C CA . THR A 1 95 ? 12.933 9.743 1.906 1.00 91.38 95 THR A CA 1
ATOM 738 C C . THR A 1 95 ? 14.214 9.122 1.350 1.00 91.38 95 THR A C 1
ATOM 740 O O . THR A 1 95 ? 14.963 9.801 0.645 1.00 91.38 95 THR A O 1
ATOM 743 N N . ASP A 1 96 ? 14.442 7.830 1.609 1.00 91.00 96 ASP A N 1
ATOM 744 C CA . ASP A 1 96 ? 15.592 7.082 1.109 1.00 91.00 96 ASP A CA 1
ATOM 745 C C . ASP A 1 96 ? 15.734 7.215 -0.417 1.00 91.00 96 ASP A C 1
ATOM 747 O O . ASP A 1 96 ? 14.772 7.161 -1.186 1.00 91.00 96 ASP A O 1
ATOM 751 N N . THR A 1 97 ? 16.956 7.386 -0.890 1.00 91.69 97 THR A N 1
ATOM 752 C CA . THR A 1 97 ? 17.276 7.525 -2.308 1.00 91.69 97 THR A CA 1
ATOM 753 C C . THR A 1 97 ? 17.468 6.195 -3.034 1.00 91.69 97 THR A C 1
ATOM 755 O O . THR A 1 97 ? 17.568 6.204 -4.260 1.00 91.69 97 THR A O 1
ATOM 758 N N . THR A 1 98 ? 17.496 5.071 -2.312 1.00 92.19 98 THR A N 1
ATOM 759 C CA . THR A 1 98 ? 17.695 3.729 -2.880 1.00 92.19 98 THR A CA 1
ATOM 760 C C . THR A 1 98 ? 16.524 3.323 -3.788 1.00 92.19 98 THR A C 1
ATOM 762 O O . THR A 1 98 ? 15.394 3.233 -3.303 1.00 92.19 98 THR A O 1
ATOM 765 N N . PRO A 1 99 ? 16.737 3.082 -5.095 1.00 89.31 99 PRO A N 1
ATOM 766 C CA . PRO A 1 99 ? 15.648 2.770 -6.019 1.00 89.31 99 PRO A CA 1
ATOM 767 C C . PRO A 1 99 ? 14.957 1.432 -5.684 1.00 89.31 99 PRO A C 1
ATOM 769 O O . PRO A 1 99 ? 15.628 0.400 -5.651 1.00 89.31 99 PRO A O 1
ATOM 772 N N . PRO A 1 100 ? 13.635 1.418 -5.425 1.00 90.62 100 PRO A N 1
ATOM 773 C CA . PRO A 1 100 ? 12.883 0.182 -5.206 1.00 90.62 100 PRO A CA 1
ATOM 774 C C . PRO A 1 100 ? 12.522 -0.497 -6.536 1.00 90.62 100 PRO A C 1
ATOM 776 O O . PRO A 1 100 ? 12.548 0.129 -7.595 1.00 90.62 100 PRO A O 1
ATOM 779 N N . SER A 1 101 ? 12.100 -1.763 -6.489 1.00 92.19 101 SER A N 1
ATOM 780 C CA . SER A 1 101 ? 11.558 -2.446 -7.672 1.00 92.19 101 SER A CA 1
ATOM 781 C C . SER A 1 101 ? 10.355 -1.696 -8.265 1.00 92.19 101 SER A C 1
ATOM 783 O O . SER A 1 101 ? 9.600 -1.011 -7.568 1.00 92.19 101 SER A O 1
ATOM 785 N N . CYS A 1 102 ? 10.170 -1.797 -9.582 1.00 91.94 102 CYS A N 1
ATOM 786 C CA . CYS A 1 102 ? 9.056 -1.132 -10.244 1.00 91.94 102 CYS A CA 1
ATOM 787 C C . CYS A 1 102 ? 7.718 -1.784 -9.847 1.00 91.94 102 CYS A C 1
ATOM 789 O O . CYS A 1 102 ? 7.511 -2.956 -10.154 1.00 91.94 102 CYS A O 1
ATOM 791 N N . PRO A 1 103 ? 6.734 -1.042 -9.310 1.00 89.19 103 PRO A N 1
ATOM 792 C CA . PRO A 1 103 ? 5.448 -1.617 -8.898 1.00 89.19 103 PRO A CA 1
ATOM 793 C C . PRO A 1 103 ? 4.558 -2.063 -10.072 1.00 89.19 103 PRO A C 1
ATOM 795 O O . PRO A 1 103 ? 3.507 -2.651 -9.852 1.00 89.19 103 PRO A O 1
ATOM 798 N N . ARG A 1 104 ? 4.930 -1.754 -11.324 1.00 89.44 104 ARG A N 1
ATOM 799 C CA . ARG A 1 104 ? 4.150 -2.118 -12.522 1.00 89.44 104 ARG A CA 1
ATOM 800 C C . ARG A 1 104 ? 4.669 -3.365 -13.224 1.00 89.44 104 ARG A C 1
ATOM 802 O O . ARG A 1 104 ? 3.874 -4.169 -13.686 1.00 89.44 104 ARG A O 1
ATOM 809 N N . CYS A 1 105 ? 5.988 -3.477 -13.366 1.00 92.06 105 CYS A N 1
ATOM 810 C CA . CYS A 1 105 ? 6.631 -4.560 -14.115 1.00 92.06 105 CYS A CA 1
ATOM 811 C C . CYS A 1 105 ? 7.665 -5.336 -13.295 1.00 92.06 105 CYS A C 1
ATOM 813 O O . CYS A 1 105 ? 8.438 -6.089 -13.876 1.00 92.06 105 CYS A O 1
ATOM 815 N N . THR A 1 106 ? 7.742 -5.081 -11.983 1.00 90.88 106 THR A N 1
ATOM 816 C CA . THR A 1 106 ? 8.633 -5.736 -11.005 1.00 90.88 106 THR A CA 1
ATOM 817 C C . THR A 1 106 ? 10.134 -5.669 -11.313 1.00 90.88 106 THR A C 1
ATOM 819 O O . THR A 1 106 ? 10.940 -6.241 -10.588 1.00 90.88 106 THR A O 1
ATOM 822 N N . SER A 1 107 ? 10.537 -4.938 -12.356 1.00 93.50 107 SER A N 1
ATOM 823 C CA . SER A 1 107 ? 11.937 -4.769 -12.746 1.00 93.50 107 SER A CA 1
ATOM 824 C C . SER A 1 107 ? 12.740 -4.040 -11.668 1.00 93.50 107 SER A C 1
ATOM 826 O O . SER A 1 107 ? 12.274 -3.050 -11.097 1.00 93.50 107 SER A O 1
ATOM 828 N N . LEU A 1 108 ? 13.969 -4.505 -11.434 1.00 94.19 108 LEU A N 1
ATOM 829 C CA . LEU A 1 108 ? 14.958 -3.854 -10.568 1.00 94.19 108 LEU A CA 1
ATOM 830 C C . LEU A 1 108 ? 15.723 -2.733 -11.286 1.00 94.19 108 LEU A C 1
ATOM 832 O O . LEU A 1 108 ? 16.393 -1.940 -10.631 1.00 94.19 108 LEU A O 1
ATOM 836 N N . ALA A 1 109 ? 15.600 -2.635 -12.616 1.00 94.69 109 ALA A N 1
ATOM 837 C CA . ALA A 1 109 ? 16.190 -1.562 -13.411 1.00 94.69 109 ALA A CA 1
ATOM 838 C C . ALA A 1 109 ? 15.393 -0.267 -13.204 1.00 94.69 109 ALA A C 1
ATOM 840 O O . ALA A 1 109 ? 14.522 0.110 -13.998 1.00 94.69 109 ALA A O 1
ATOM 841 N N . THR A 1 110 ? 15.638 0.373 -12.067 1.00 95.81 110 THR A N 1
ATOM 842 C CA . THR A 1 110 ? 15.029 1.638 -11.679 1.00 95.81 110 THR A CA 1
ATOM 843 C C . THR A 1 110 ? 16.104 2.597 -11.203 1.00 95.81 110 THR A C 1
ATOM 845 O O . THR A 1 110 ? 17.129 2.203 -10.647 1.00 95.81 110 THR A O 1
ATOM 848 N N . ARG A 1 111 ? 15.865 3.886 -11.423 1.00 95.44 111 ARG A N 1
ATOM 849 C CA . ARG A 1 111 ? 16.804 4.942 -11.057 1.00 95.44 111 ARG A CA 1
ATOM 850 C C . ARG A 1 111 ? 16.095 6.103 -10.394 1.00 95.44 111 ARG A C 1
ATOM 852 O O . ARG A 1 111 ? 14.953 6.435 -10.721 1.00 95.44 111 ARG A O 1
ATOM 859 N N . LEU A 1 112 ? 16.808 6.745 -9.480 1.00 96.38 112 LEU A N 1
ATOM 860 C CA . LEU A 1 112 ? 16.374 7.981 -8.850 1.00 96.38 112 LEU A CA 1
ATOM 861 C C . LEU A 1 112 ? 16.406 9.127 -9.868 1.00 96.38 112 LEU A C 1
ATOM 863 O O . LEU A 1 112 ? 17.387 9.307 -10.586 1.00 96.38 112 LEU A O 1
ATOM 867 N N . VAL A 1 113 ? 15.341 9.926 -9.896 1.00 95.19 113 VAL A N 1
ATOM 868 C CA . VAL A 1 113 ? 15.268 11.156 -10.697 1.00 95.19 113 VAL A CA 1
ATOM 869 C C . VAL A 1 113 ? 15.425 12.385 -9.813 1.00 95.19 113 VAL A C 1
ATOM 871 O O . VAL A 1 113 ? 16.193 13.280 -10.145 1.00 95.19 113 VAL A O 1
ATOM 874 N N . HIS A 1 114 ? 14.710 12.443 -8.688 1.00 91.69 114 HIS A N 1
ATOM 875 C CA . HIS A 1 114 ? 14.873 13.524 -7.719 1.00 91.69 114 HIS A CA 1
ATOM 876 C C . HIS A 1 114 ? 14.665 13.046 -6.286 1.00 91.69 114 HIS A C 1
ATOM 878 O O . HIS A 1 114 ? 13.857 12.156 -6.016 1.00 91.69 114 HIS A O 1
ATOM 884 N N . ARG A 1 115 ? 15.407 13.677 -5.373 1.00 93.31 115 ARG A N 1
ATOM 885 C CA . ARG A 1 115 ? 15.308 13.480 -3.924 1.00 93.31 115 ARG A CA 1
ATOM 886 C C . ARG A 1 115 ? 14.069 14.186 -3.370 1.00 93.31 115 ARG A C 1
ATOM 888 O O . ARG A 1 115 ? 13.549 15.111 -4.001 1.00 93.31 115 ARG A O 1
ATOM 895 N N . ALA A 1 116 ? 13.645 13.774 -2.177 1.00 89.56 116 ALA A N 1
ATOM 896 C CA . ALA A 1 116 ? 12.659 14.523 -1.410 1.00 89.56 116 ALA A CA 1
ATOM 897 C C . ALA A 1 116 ? 13.162 15.953 -1.142 1.00 89.56 116 ALA A C 1
ATOM 899 O O . ALA A 1 116 ? 14.354 16.176 -0.927 1.00 89.56 116 ALA A O 1
ATOM 900 N N . ASN A 1 117 ? 12.256 16.921 -1.190 1.00 87.19 117 ASN A N 1
ATOM 901 C CA . ASN A 1 117 ? 12.519 18.332 -0.931 1.00 87.19 117 ASN A CA 1
ATOM 902 C C . ASN A 1 117 ? 11.228 19.021 -0.432 1.00 87.19 117 ASN A C 1
ATOM 904 O O . ASN A 1 117 ? 10.163 18.405 -0.480 1.00 87.19 117 ASN A O 1
ATOM 908 N N . PRO A 1 118 ? 11.266 20.294 0.000 1.00 82.44 118 PRO A N 1
ATOM 909 C CA . PRO A 1 118 ? 10.082 20.967 0.548 1.00 82.44 118 PRO A CA 1
ATOM 910 C C . PRO A 1 118 ? 8.866 21.014 -0.393 1.00 82.44 118 PRO A C 1
ATOM 912 O O . PRO A 1 118 ? 7.732 20.983 0.066 1.00 82.44 118 PRO A O 1
ATOM 915 N N . SER A 1 119 ? 9.081 21.041 -1.714 1.00 82.12 119 SER A N 1
ATOM 916 C CA . SER A 1 119 ? 7.995 20.994 -2.708 1.00 82.12 119 SER A CA 1
ATOM 917 C C . SER A 1 119 ? 7.504 19.573 -3.013 1.00 82.12 119 SER A C 1
ATOM 919 O O . SER A 1 119 ? 6.421 19.391 -3.570 1.00 82.12 119 SER A O 1
ATOM 921 N N . ARG A 1 120 ? 8.301 18.548 -2.685 1.00 80.94 120 ARG A N 1
ATOM 922 C CA . ARG A 1 120 ? 8.040 17.134 -2.982 1.00 80.94 120 ARG A CA 1
ATOM 923 C C . ARG A 1 120 ? 8.499 16.267 -1.821 1.00 80.94 120 ARG A C 1
ATOM 925 O O . ARG A 1 120 ? 9.666 15.896 -1.740 1.00 80.94 120 ARG A O 1
ATOM 932 N N . ALA A 1 121 ? 7.559 15.893 -0.960 1.00 85.62 121 ALA A N 1
ATOM 933 C CA . ALA A 1 121 ? 7.849 15.151 0.266 1.00 85.62 121 ALA A CA 1
ATOM 934 C C . ALA A 1 121 ? 8.516 13.778 0.046 1.00 85.62 121 ALA A C 1
ATOM 936 O O . ALA A 1 121 ? 9.123 13.253 0.972 1.00 85.62 121 ALA A O 1
ATOM 937 N N . LEU A 1 122 ? 8.420 13.193 -1.156 1.00 89.88 122 LEU A N 1
ATOM 938 C CA . LEU A 1 122 ? 8.959 11.866 -1.455 1.00 89.88 122 LEU A CA 1
ATOM 939 C C . LEU A 1 122 ? 9.897 11.877 -2.667 1.00 89.88 122 LEU A C 1
ATOM 941 O O . LEU A 1 122 ? 9.666 12.641 -3.610 1.00 89.88 122 LEU A O 1
ATOM 945 N N . PRO A 1 123 ? 10.907 10.989 -2.686 1.00 93.25 123 PRO A N 1
ATOM 946 C CA . PRO A 1 123 ? 11.732 10.756 -3.859 1.00 93.25 123 PRO A CA 1
ATOM 947 C C . PRO A 1 123 ? 10.918 10.183 -5.023 1.00 93.25 123 PRO A C 1
ATOM 949 O O . PRO A 1 123 ? 9.929 9.466 -4.835 1.00 93.25 123 PRO A O 1
ATOM 952 N N . TYR A 1 124 ? 11.376 10.475 -6.235 1.00 94.38 124 TYR A N 1
ATOM 953 C CA . TYR A 1 124 ? 10.754 10.005 -7.467 1.00 94.38 124 TYR A CA 1
ATOM 954 C C . TYR A 1 124 ? 11.735 9.195 -8.293 1.00 94.38 124 TYR A C 1
ATOM 956 O O . TYR A 1 124 ? 12.892 9.583 -8.487 1.00 94.38 124 TYR A O 1
ATOM 964 N N . PHE A 1 125 ? 11.225 8.096 -8.823 1.00 95.44 125 PHE A N 1
ATOM 965 C CA . PHE A 1 125 ? 11.973 7.087 -9.545 1.00 95.44 125 PHE A CA 1
ATOM 966 C C . PHE A 1 125 ? 11.398 6.918 -10.943 1.00 95.44 125 PHE A C 1
ATOM 968 O O . PHE A 1 125 ? 10.229 7.211 -11.192 1.00 95.44 125 PHE A O 1
ATOM 975 N N . VAL A 1 126 ? 12.217 6.426 -11.862 1.00 97.12 126 VAL A N 1
ATOM 976 C CA . VAL A 1 126 ? 11.782 5.967 -13.183 1.00 97.12 126 VAL A CA 1
ATOM 977 C C . VAL A 1 126 ? 12.287 4.551 -13.380 1.00 97.12 126 VAL A C 1
ATOM 979 O O . VAL A 1 126 ? 13.412 4.229 -13.006 1.00 97.12 126 VAL A O 1
ATOM 982 N N . CYS A 1 127 ? 11.431 3.699 -13.937 1.00 97.06 127 CYS A N 1
ATOM 983 C CA . CYS A 1 127 ? 11.825 2.370 -14.375 1.00 97.06 127 CYS A CA 1
ATOM 984 C C . CYS A 1 127 ? 12.374 2.439 -15.798 1.00 97.06 127 CYS A C 1
ATOM 986 O O . CYS A 1 127 ? 11.701 2.957 -16.686 1.00 97.06 127 CYS A O 1
ATOM 988 N N . ASP A 1 128 ? 13.549 1.866 -16.028 1.00 95.94 128 ASP A N 1
ATOM 989 C CA . ASP A 1 128 ? 14.185 1.858 -17.345 1.00 95.94 128 ASP A CA 1
ATOM 990 C C . ASP A 1 128 ? 13.607 0.770 -18.270 1.00 95.94 128 ASP A C 1
ATOM 992 O O . ASP A 1 128 ? 13.808 0.829 -19.475 1.00 95.94 128 ASP A O 1
ATOM 996 N N . THR A 1 129 ? 12.830 -0.185 -17.741 1.00 95.75 129 THR A N 1
ATOM 997 C CA . THR A 1 129 ? 12.150 -1.226 -18.539 1.00 95.75 129 THR A CA 1
ATOM 998 C C . THR A 1 129 ? 10.801 -0.764 -19.091 1.00 95.75 129 THR A C 1
ATOM 1000 O O . THR A 1 129 ? 10.498 -0.989 -20.255 1.00 95.75 129 THR A O 1
ATOM 1003 N N . CYS A 1 130 ? 9.954 -0.143 -18.258 1.00 95.56 130 CYS A N 1
ATOM 1004 C CA . CYS A 1 130 ? 8.620 0.313 -18.682 1.00 95.56 130 CYS A CA 1
ATOM 1005 C C . CYS A 1 130 ? 8.532 1.827 -18.916 1.00 95.56 130 CYS A C 1
ATOM 1007 O O . CYS A 1 130 ? 7.470 2.332 -19.282 1.00 95.56 130 CYS A O 1
ATOM 1009 N N . HIS A 1 131 ? 9.622 2.557 -18.660 1.00 94.56 131 HIS A N 1
ATOM 1010 C CA . HIS A 1 131 ? 9.750 4.011 -18.817 1.00 94.56 131 HIS A CA 1
ATOM 1011 C C . HIS A 1 131 ? 8.714 4.839 -18.042 1.00 94.56 131 HIS A C 1
ATOM 1013 O O . HIS A 1 131 ? 8.507 6.022 -18.315 1.00 94.56 131 HIS A O 1
ATOM 1019 N N . ARG A 1 132 ? 8.045 4.243 -17.048 1.00 95.06 132 ARG A N 1
ATOM 1020 C CA . ARG A 1 132 ? 7.090 4.942 -16.184 1.00 95.06 132 ARG A CA 1
ATOM 1021 C C . ARG A 1 132 ? 7.787 5.444 -14.931 1.00 95.06 132 ARG A C 1
ATOM 1023 O O . ARG A 1 132 ? 8.553 4.720 -14.293 1.00 95.06 132 ARG A O 1
ATOM 1030 N N . GLY A 1 133 ? 7.479 6.688 -14.581 1.00 93.62 133 GLY A N 1
ATOM 1031 C CA . GLY A 1 133 ? 7.882 7.268 -13.314 1.00 93.62 133 GLY A CA 1
ATOM 1032 C C . GLY A 1 133 ? 6.907 6.939 -12.191 1.00 93.62 133 GLY A C 1
ATOM 1033 O O . GLY A 1 133 ? 5.717 6.700 -12.427 1.00 93.62 133 GLY A O 1
ATOM 1034 N N . PHE A 1 134 ? 7.431 6.873 -10.975 1.00 93.69 134 PHE A N 1
ATOM 1035 C CA . PHE A 1 134 ? 6.680 6.478 -9.798 1.00 93.69 134 PHE A CA 1
ATOM 1036 C C . PHE A 1 134 ? 7.332 6.975 -8.506 1.00 93.69 134 PHE A C 1
ATOM 1038 O O . PHE A 1 134 ? 8.531 7.236 -8.432 1.00 93.69 134 PHE A O 1
ATOM 1045 N N . THR A 1 135 ? 6.514 7.093 -7.469 1.00 92.44 135 THR A N 1
ATOM 1046 C CA . THR A 1 135 ? 6.933 7.257 -6.073 1.00 92.44 135 THR A CA 1
ATOM 1047 C C . THR A 1 135 ? 6.763 5.924 -5.349 1.00 92.44 135 THR A C 1
ATOM 1049 O O . THR A 1 135 ? 6.005 5.071 -5.814 1.00 92.44 135 THR A O 1
ATOM 1052 N N . ARG A 1 136 ? 7.376 5.752 -4.171 1.00 91.62 136 ARG A N 1
ATOM 1053 C CA . ARG A 1 136 ? 7.157 4.558 -3.322 1.00 91.62 136 ARG A CA 1
ATOM 1054 C C . ARG A 1 136 ? 5.695 4.322 -2.948 1.00 91.62 136 ARG A C 1
ATOM 1056 O O . ARG A 1 136 ? 5.301 3.198 -2.675 1.00 91.62 136 ARG A O 1
ATOM 1063 N N . THR A 1 137 ? 4.876 5.371 -2.970 1.00 90.81 137 THR A N 1
ATOM 1064 C CA . THR A 1 137 ? 3.436 5.261 -2.723 1.00 90.81 137 THR A CA 1
ATOM 1065 C C . THR A 1 137 ? 2.669 4.618 -3.875 1.00 90.81 137 THR A C 1
ATOM 1067 O O . THR A 1 137 ? 1.528 4.221 -3.677 1.00 90.81 137 THR A O 1
ATOM 1070 N N . LEU A 1 138 ? 3.226 4.531 -5.088 1.00 88.94 138 LEU A N 1
ATOM 1071 C CA . LEU A 1 138 ? 2.518 3.914 -6.207 1.00 88.94 138 LEU A CA 1
ATOM 1072 C C . LEU A 1 138 ? 2.322 2.414 -5.945 1.00 88.94 138 LEU A C 1
ATOM 1074 O O . LEU A 1 138 ? 3.287 1.695 -5.719 1.00 88.94 138 LEU A O 1
ATOM 1078 N N . GLY A 1 139 ? 1.074 1.948 -6.024 1.00 82.12 139 GLY A N 1
ATOM 1079 C CA . GLY A 1 139 ? 0.718 0.556 -5.723 1.00 82.12 139 GLY A CA 1
ATOM 1080 C C . GLY A 1 139 ? 0.437 0.287 -4.241 1.00 82.12 139 GLY A C 1
ATOM 1081 O O . GLY A 1 139 ? 0.110 -0.839 -3.890 1.00 82.12 139 GLY A O 1
ATOM 1082 N N . THR A 1 140 ? 0.504 1.307 -3.380 1.00 88.00 140 THR A N 1
ATOM 1083 C CA . THR A 1 140 ? 0.190 1.190 -1.949 1.00 88.00 140 THR A CA 1
ATOM 1084 C C . THR A 1 140 ? -1.122 1.918 -1.618 1.00 88.00 140 THR A C 1
ATOM 1086 O O . THR A 1 140 ? -1.597 2.769 -2.392 1.00 88.00 140 THR A O 1
ATOM 1089 N N . PRO A 1 141 ? -1.752 1.636 -0.461 1.00 86.88 141 PRO A N 1
ATOM 1090 C CA . PRO A 1 141 ? -2.934 2.368 -0.017 1.00 86.88 141 PRO A CA 1
ATOM 1091 C C . PRO A 1 141 ? -2.660 3.864 0.144 1.00 86.88 141 PRO A C 1
ATOM 1093 O O . PRO A 1 141 ? -3.589 4.651 0.031 1.00 86.88 141 PRO A O 1
ATOM 1096 N N . LEU A 1 142 ? -1.398 4.274 0.291 1.00 87.88 142 LEU A N 1
ATOM 1097 C CA . LEU A 1 142 ? -1.002 5.671 0.468 1.00 87.88 142 LEU A CA 1
ATOM 1098 C C . LEU A 1 142 ? -1.014 6.483 -0.834 1.00 87.88 142 LEU A C 1
ATOM 1100 O O . LEU A 1 142 ? -0.864 7.708 -0.803 1.00 87.88 142 LEU A O 1
ATOM 1104 N N . HIS A 1 143 ? -1.186 5.838 -1.993 1.00 85.62 143 HIS A N 1
ATOM 1105 C CA . HIS A 1 143 ? -1.302 6.555 -3.259 1.00 85.62 143 HIS A CA 1
ATOM 1106 C C . HIS A 1 143 ? -2.548 7.450 -3.273 1.00 85.62 143 HIS A C 1
ATOM 1108 O O . HIS A 1 143 ? -3.672 6.956 -3.146 1.00 85.62 143 HIS A O 1
ATOM 1114 N N . GLY A 1 144 ? -2.356 8.758 -3.454 1.00 78.06 144 GLY A N 1
ATOM 1115 C CA . GLY A 1 144 ? -3.458 9.722 -3.521 1.00 78.06 144 GLY A CA 1
ATOM 1116 C C . GLY A 1 144 ? -4.188 9.955 -2.192 1.00 78.06 144 GLY A C 1
ATOM 1117 O O . GLY A 1 144 ? -5.273 10.527 -2.199 1.00 78.06 144 GLY A O 1
ATOM 1118 N N . ILE A 1 145 ? -3.631 9.519 -1.054 1.00 80.00 145 ILE A N 1
ATOM 1119 C CA . ILE A 1 145 ? -4.162 9.900 0.260 1.00 80.00 145 ILE A CA 1
ATOM 1120 C C . ILE A 1 145 ? -3.710 11.329 0.579 1.00 80.00 145 ILE A C 1
ATOM 1122 O O . ILE A 1 145 ? -2.515 11.607 0.682 1.00 80.00 145 ILE A O 1
ATOM 1126 N N . HIS A 1 146 ? -4.687 12.224 0.729 1.00 68.69 146 HIS A N 1
ATOM 1127 C CA . HIS A 1 146 ? -4.478 13.631 1.087 1.00 68.69 146 HIS A CA 1
ATOM 1128 C C . HIS A 1 146 ? -4.567 13.882 2.600 1.00 68.69 146 HIS A C 1
ATOM 1130 O O . HIS A 1 146 ? -3.919 14.789 3.106 1.00 68.69 146 HIS A O 1
ATOM 1136 N N . LYS A 1 147 ? -5.330 13.046 3.310 1.00 72.44 147 LYS A N 1
ATOM 1137 C CA . LYS A 1 147 ? -5.527 13.051 4.766 1.00 72.44 147 LYS A CA 1
ATOM 1138 C C . LYS A 1 147 ? -4.456 12.199 5.451 1.00 72.44 147 LYS A C 1
ATOM 1140 O O . LYS A 1 147 ? -4.709 11.068 5.846 1.00 72.44 147 LYS A O 1
ATOM 1145 N N . ARG A 1 148 ? -3.201 12.660 5.411 1.00 73.06 148 ARG A N 1
ATOM 1146 C CA . ARG A 1 148 ? -2.075 11.907 5.995 1.00 73.06 148 ARG A CA 1
ATOM 1147 C C . ARG A 1 148 ? -2.058 11.970 7.515 1.00 73.06 148 ARG A C 1
ATOM 1149 O O . ARG A 1 148 ? -1.600 11.013 8.126 1.00 73.06 148 ARG A O 1
ATOM 1156 N N . ASP A 1 149 ? -2.558 13.056 8.085 1.00 75.31 149 ASP A N 1
ATOM 1157 C CA . ASP A 1 149 ? -2.553 13.267 9.531 1.00 75.31 149 ASP A CA 1
ATOM 1158 C C . ASP A 1 149 ? -3.462 12.235 10.212 1.00 75.31 149 ASP A C 1
ATOM 1160 O O . ASP A 1 149 ? -3.068 11.600 11.182 1.00 75.31 149 ASP A O 1
ATOM 1164 N N . GLU A 1 150 ? -4.613 11.941 9.607 1.00 82.69 150 GLU A N 1
ATOM 1165 C CA . GLU A 1 150 ? -5.575 10.959 10.116 1.00 82.69 150 GLU A CA 1
ATOM 1166 C C . GLU A 1 150 ? -5.231 9.500 9.749 1.00 82.69 150 GLU A C 1
ATOM 1168 O O . GLU A 1 150 ? -5.957 8.569 10.100 1.00 82.69 150 GLU A O 1
ATOM 1173 N N . LEU A 1 151 ? -4.144 9.274 9.001 1.00 86.62 151 LEU A N 1
ATOM 1174 C CA . LEU A 1 151 ? -3.737 7.941 8.553 1.00 86.62 151 LEU A CA 1
ATOM 1175 C C . LEU A 1 151 ? -3.352 7.038 9.724 1.00 86.62 151 LEU A C 1
ATOM 1177 O O . LEU A 1 151 ? -3.731 5.868 9.746 1.00 86.62 151 LEU A O 1
ATOM 1181 N N . PHE A 1 152 ? -2.575 7.568 10.666 1.00 87.12 152 PHE A N 1
ATOM 1182 C CA . PHE A 1 152 ? -2.083 6.791 11.800 1.00 87.12 152 PHE A CA 1
ATOM 1183 C C . PHE A 1 152 ? -3.214 6.456 12.770 1.00 87.12 152 PHE A C 1
ATOM 1185 O O . PHE A 1 152 ? -3.312 5.305 13.191 1.00 87.12 152 PHE A O 1
ATOM 1192 N N . ASP A 1 153 ? -4.117 7.403 13.023 1.00 89.62 153 ASP A N 1
ATOM 1193 C CA . ASP A 1 153 ? -5.320 7.168 13.827 1.00 89.62 153 ASP A CA 1
ATOM 1194 C C . ASP A 1 153 ? -6.212 6.105 13.175 1.00 89.62 153 ASP A C 1
ATOM 1196 O O . ASP A 1 153 ? -6.633 5.151 13.827 1.00 89.62 153 ASP A O 1
ATOM 1200 N N . PHE A 1 154 ? -6.405 6.179 11.853 1.00 91.06 154 PHE A N 1
ATOM 1201 C CA . PHE A 1 154 ? -7.128 5.147 11.111 1.00 91.06 154 PHE A CA 1
ATOM 1202 C C . PHE A 1 154 ? -6.495 3.754 11.256 1.00 91.06 154 PHE A C 1
ATOM 1204 O O . PHE A 1 154 ? -7.215 2.766 11.408 1.00 91.06 154 PHE A O 1
ATOM 1211 N N . VAL A 1 155 ? -5.162 3.650 11.223 1.00 91.62 155 VAL A N 1
ATOM 1212 C CA . VAL A 1 155 ? -4.466 2.364 11.403 1.00 91.62 155 VAL A CA 1
ATOM 1213 C C . VAL A 1 155 ? -4.753 1.767 12.778 1.00 91.62 155 VAL A C 1
ATOM 1215 O O . VAL A 1 155 ? -4.955 0.556 12.867 1.00 91.62 155 VAL A O 1
ATOM 1218 N N . GLN A 1 156 ? -4.848 2.591 13.827 1.00 90.56 156 GLN A N 1
ATOM 1219 C CA . GLN A 1 156 ? -5.225 2.125 15.167 1.00 90.56 156 GLN A CA 1
ATOM 1220 C C . GLN A 1 156 ? -6.659 1.581 15.221 1.00 90.56 156 GLN A C 1
ATOM 1222 O O . GLN A 1 156 ? -6.950 0.708 16.040 1.00 90.56 156 GLN A O 1
ATOM 1227 N N . CYS A 1 157 ? -7.545 2.051 14.337 1.00 91.31 157 CYS A N 1
ATOM 1228 C CA . CYS A 1 157 ? -8.927 1.581 14.243 1.00 91.31 157 CYS A CA 1
ATOM 1229 C C . CYS A 1 157 ? -9.089 0.249 13.496 1.00 91.31 157 CYS A C 1
ATOM 1231 O O . CYS A 1 157 ? -10.108 -0.409 13.673 1.00 91.31 157 CYS A O 1
ATOM 1233 N N . LEU A 1 158 ? -8.130 -0.173 12.665 1.00 91.31 158 LEU A N 1
ATOM 1234 C CA . LEU A 1 158 ? -8.251 -1.391 11.847 1.00 91.31 158 LEU A CA 1
ATOM 1235 C C . LEU A 1 158 ? -8.527 -2.690 12.632 1.00 91.31 158 LEU A C 1
ATOM 1237 O O . LEU A 1 158 ? -9.379 -3.459 12.176 1.00 91.31 158 LEU A O 1
ATOM 1241 N N . PRO A 1 159 ? -7.857 -2.980 13.767 1.00 91.69 159 PRO A N 1
ATOM 1242 C CA . PRO A 1 159 ? -8.150 -4.182 14.549 1.00 91.69 159 PRO A CA 1
ATOM 1243 C C . PRO A 1 159 ? -9.444 -4.096 15.362 1.00 91.69 159 PRO A C 1
ATOM 1245 O O . PRO A 1 159 ? -9.892 -5.113 15.881 1.00 91.69 159 PRO A O 1
ATOM 1248 N N . GLN A 1 160 ? -10.046 -2.911 15.481 1.00 88.12 160 GLN A N 1
ATOM 1249 C CA . GLN A 1 160 ? -11.229 -2.700 16.307 1.00 88.12 160 GLN A CA 1
ATOM 1250 C C . GLN A 1 160 ? -12.469 -3.243 15.597 1.00 88.12 160 GLN A C 1
ATOM 1252 O O . GLN A 1 160 ? -12.729 -2.909 14.440 1.00 88.12 160 GLN A O 1
ATOM 1257 N N . GLY A 1 161 ? -13.296 -4.009 16.306 1.00 85.50 161 GLY A N 1
ATOM 1258 C CA . GLY A 1 161 ? -14.598 -4.478 15.824 1.00 85.50 161 GLY A CA 1
ATOM 1259 C C . GLY A 1 161 ? -15.660 -3.375 15.802 1.00 85.50 161 GLY A C 1
ATOM 1260 O O . GLY A 1 161 ? -16.755 -3.569 16.316 1.00 85.50 161 GLY A O 1
ATOM 1261 N N . ARG A 1 162 ? -15.342 -2.192 15.266 1.00 86.75 162 ARG A N 1
ATOM 1262 C CA . ARG A 1 162 ? -16.238 -1.026 15.213 1.00 86.75 162 ARG A CA 1
ATOM 1263 C C . ARG A 1 162 ? -16.939 -0.915 13.863 1.00 86.75 162 ARG A C 1
ATOM 1265 O O . ARG A 1 162 ? -16.508 -1.488 12.862 1.00 86.75 162 ARG A O 1
ATOM 1272 N N . THR A 1 163 ? -18.031 -0.155 13.828 1.00 89.19 163 THR A N 1
ATOM 1273 C CA . THR A 1 163 ? -18.718 0.172 12.575 1.00 89.19 163 THR A CA 1
ATOM 1274 C C . THR A 1 163 ? -17.951 1.241 11.799 1.00 89.19 163 THR A C 1
ATOM 1276 O O . THR A 1 163 ? -17.248 2.079 12.371 1.00 89.19 163 THR A O 1
ATOM 1279 N N . LEU A 1 164 ? -18.112 1.231 10.474 1.00 89.69 164 LEU A N 1
ATOM 1280 C CA . LEU A 1 164 ? -17.484 2.222 9.597 1.00 89.69 164 LEU A CA 1
ATOM 1281 C C . LEU A 1 164 ? -17.963 3.643 9.913 1.00 89.69 164 LEU A C 1
ATOM 1283 O O . LEU A 1 164 ? -17.167 4.576 9.849 1.00 89.69 164 LEU A O 1
ATOM 1287 N N . ASP A 1 165 ? -19.236 3.805 10.279 1.00 88.88 165 ASP A N 1
ATOM 1288 C CA . ASP A 1 165 ? -19.823 5.102 10.622 1.00 88.88 165 ASP A CA 1
ATOM 1289 C C . ASP A 1 165 ? -19.253 5.683 11.914 1.00 88.88 165 ASP A C 1
ATOM 1291 O O . ASP A 1 165 ? -18.936 6.869 11.951 1.00 88.88 165 ASP A O 1
ATOM 1295 N N . ALA A 1 166 ? -19.021 4.853 12.937 1.00 88.50 166 ALA A N 1
ATOM 1296 C CA . ALA A 1 166 ? -18.409 5.312 14.182 1.00 88.50 166 ALA A CA 1
ATOM 1297 C C . ALA A 1 166 ? -17.002 5.887 13.944 1.00 88.50 166 ALA A C 1
ATOM 1299 O O . ALA A 1 166 ? -16.693 6.982 14.415 1.00 88.50 166 ALA A O 1
ATOM 1300 N N . VAL A 1 167 ? -16.173 5.185 13.165 1.00 89.94 167 VAL A N 1
ATOM 1301 C CA . VAL A 1 167 ? -14.815 5.642 12.818 1.00 89.94 167 VAL A CA 1
ATOM 1302 C C . VAL A 1 167 ? -14.850 6.839 11.868 1.00 89.94 167 VAL A C 1
ATOM 1304 O O . VAL A 1 167 ? -14.046 7.758 11.997 1.00 89.94 167 VAL A O 1
ATOM 1307 N N . ALA A 1 168 ? -15.801 6.877 10.933 1.00 90.69 168 ALA A N 1
ATOM 1308 C CA . ALA A 1 168 ? -15.983 8.017 1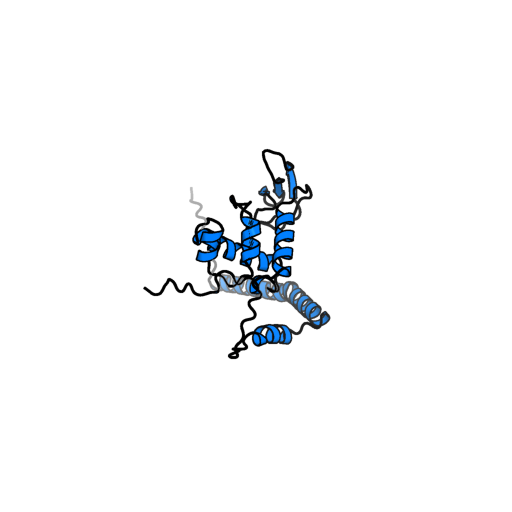0.042 1.00 90.69 168 ALA A CA 1
ATOM 1309 C C . ALA A 1 168 ? -16.320 9.299 10.818 1.00 90.69 168 ALA A C 1
ATOM 1311 O O . ALA A 1 168 ? -15.730 10.344 10.546 1.00 90.69 168 ALA A O 1
ATOM 1312 N N . THR A 1 169 ? -17.223 9.222 11.801 1.00 90.50 169 THR A N 1
ATOM 1313 C CA . THR A 1 169 ? -17.553 10.354 12.675 1.00 90.50 169 THR A CA 1
ATOM 1314 C C . THR A 1 169 ? -16.357 10.783 13.521 1.00 90.50 169 THR A C 1
ATOM 1316 O O . THR A 1 169 ? -16.074 11.976 13.584 1.00 90.50 169 THR A O 1
ATOM 1319 N N . GLU A 1 170 ? -15.634 9.836 14.121 1.00 89.12 170 GLU A N 1
ATOM 1320 C CA . GLU A 1 170 ? -14.466 10.124 14.963 1.00 89.12 170 GLU A CA 1
ATOM 1321 C C . GLU A 1 170 ? -13.331 10.806 14.191 1.00 89.12 170 GLU A C 1
ATOM 1323 O O . GLU A 1 170 ? -12.814 11.829 14.631 1.00 89.12 170 GLU A O 1
ATOM 1328 N N . LEU A 1 171 ? -12.991 10.297 13.003 1.00 87.19 171 LEU A N 1
ATOM 1329 C CA . LEU A 1 171 ? -11.904 10.830 12.175 1.00 87.19 171 LEU A CA 1
ATOM 1330 C C . LEU A 1 171 ? -12.339 11.998 11.270 1.00 87.19 171 LEU A C 1
ATOM 1332 O O . LEU A 1 171 ? -11.575 12.443 10.408 1.00 87.19 171 LEU A O 1
ATOM 1336 N N . GLY A 1 172 ? -13.589 12.465 11.381 1.00 87.88 172 GLY A N 1
ATOM 1337 C CA . GLY A 1 172 ? -14.130 13.519 10.516 1.00 87.88 172 GLY A CA 1
ATOM 1338 C C . GLY A 1 172 ? -14.045 13.171 9.021 1.00 87.88 172 GLY A C 1
ATOM 1339 O O . GLY A 1 172 ? -13.724 14.018 8.177 1.00 87.88 172 GLY A O 1
ATOM 1340 N N . MET A 1 173 ? -14.269 11.902 8.676 1.00 87.94 173 MET A N 1
ATOM 1341 C CA . MET A 1 173 ? -14.233 11.377 7.313 1.00 87.94 173 MET A CA 1
ATOM 1342 C C . MET A 1 173 ? -15.625 10.967 6.832 1.00 87.94 173 MET A C 1
ATOM 1344 O O . MET A 1 173 ? -16.557 10.767 7.601 1.00 87.94 173 MET A O 1
ATOM 1348 N N . LYS A 1 174 ? -15.775 10.798 5.516 1.00 88.19 174 LYS A N 1
ATOM 1349 C CA . LYS A 1 174 ? -16.972 10.162 4.955 1.00 88.19 174 LYS A CA 1
ATOM 1350 C C . LYS A 1 174 ? -16.862 8.647 5.122 1.00 88.19 174 LYS A C 1
ATOM 1352 O O . LYS A 1 174 ? -15.800 8.088 4.852 1.00 88.19 174 LYS A O 1
ATOM 1357 N N . ARG A 1 175 ? -17.973 7.972 5.430 1.00 89.25 175 ARG A N 1
ATOM 1358 C CA . ARG A 1 175 ? -18.065 6.499 5.495 1.00 89.25 175 ARG A CA 1
ATOM 1359 C C . ARG A 1 175 ? -17.471 5.805 4.264 1.00 89.25 175 ARG A C 1
ATOM 1361 O O . ARG A 1 175 ? -16.731 4.840 4.396 1.00 89.25 175 ARG A O 1
ATOM 1368 N N . CYS A 1 176 ? -17.736 6.329 3.063 1.00 85.81 176 CYS A N 1
ATOM 1369 C CA . CYS A 1 176 ? -17.184 5.787 1.815 1.00 85.81 176 CYS A CA 1
ATOM 1370 C C . CYS A 1 176 ? -15.652 5.903 1.718 1.00 85.81 176 CYS A C 1
ATOM 1372 O O . CYS A 1 176 ? -15.012 5.051 1.103 1.00 85.81 176 CYS A O 1
ATOM 1374 N N . THR A 1 177 ? -15.051 6.923 2.338 1.00 86.31 177 THR A N 1
ATOM 1375 C CA . THR A 1 177 ? -13.592 7.053 2.440 1.00 86.31 177 THR A CA 1
ATOM 1376 C C . THR A 1 177 ? -13.031 5.975 3.359 1.00 86.31 177 THR A C 1
ATOM 1378 O O . THR A 1 177 ? -12.085 5.299 2.968 1.00 86.31 177 THR A O 1
ATOM 1381 N N . VAL A 1 178 ? -13.647 5.775 4.530 1.00 89.38 178 VAL A N 1
ATOM 1382 C CA . VAL A 1 178 ? -13.245 4.745 5.504 1.00 89.38 178 VAL A CA 1
ATOM 1383 C C . VAL A 1 178 ? -13.363 3.345 4.894 1.00 89.38 178 VAL A C 1
ATOM 1385 O O . VAL A 1 178 ? -12.394 2.595 4.916 1.00 89.38 178 VAL A O 1
ATOM 1388 N N . ASP A 1 179 ? -14.491 3.018 4.258 1.00 88.25 179 ASP A N 1
ATOM 1389 C CA . ASP A 1 179 ? -14.695 1.749 3.537 1.00 88.25 179 ASP A CA 1
ATOM 1390 C C . ASP A 1 179 ? -13.621 1.519 2.456 1.00 88.25 179 ASP A C 1
ATOM 1392 O O . ASP A 1 179 ? -12.997 0.458 2.390 1.00 88.25 179 ASP A O 1
ATOM 1396 N N . SER A 1 180 ? -13.344 2.540 1.639 1.00 88.44 180 SER A N 1
ATOM 1397 C CA . SER A 1 180 ? -12.288 2.482 0.623 1.00 88.44 180 SER A CA 1
ATOM 1398 C C . SER A 1 180 ? -10.912 2.230 1.243 1.00 88.44 180 SER A C 1
ATOM 1400 O O . SER A 1 180 ? -10.144 1.409 0.738 1.00 88.44 180 SER A O 1
ATOM 1402 N N . TRP A 1 181 ? -10.598 2.887 2.361 1.00 91.31 181 TRP A N 1
ATOM 1403 C CA . TRP A 1 181 ? -9.334 2.689 3.063 1.00 91.31 181 TRP A CA 1
ATOM 1404 C C . TRP A 1 181 ? -9.226 1.276 3.631 1.00 91.31 181 TRP A C 1
ATOM 1406 O O . TRP A 1 181 ? -8.225 0.616 3.368 1.00 91.31 181 TRP A O 1
ATOM 1416 N N . VAL A 1 182 ? -10.265 0.760 4.295 1.00 92.44 182 VAL A N 1
ATOM 1417 C CA . VAL A 1 182 ? -10.288 -0.620 4.811 1.00 92.44 182 VAL A CA 1
ATOM 1418 C C . VAL A 1 182 ? -10.011 -1.622 3.690 1.00 92.44 182 VAL A C 1
ATOM 1420 O O . VAL A 1 182 ? -9.127 -2.469 3.824 1.00 92.44 182 VAL A O 1
ATOM 1423 N N . ARG A 1 183 ? -10.689 -1.495 2.541 1.00 90.88 183 ARG A N 1
ATOM 1424 C CA . ARG A 1 183 ? -10.466 -2.381 1.383 1.00 90.88 183 ARG A CA 1
ATOM 1425 C C . ARG A 1 183 ? -9.034 -2.306 0.861 1.00 90.88 183 ARG A C 1
ATOM 1427 O O . ARG A 1 183 ? -8.418 -3.342 0.610 1.00 90.88 183 ARG A O 1
ATOM 1434 N N . ARG A 1 184 ? -8.487 -1.095 0.709 1.00 91.81 184 ARG A N 1
ATOM 1435 C CA . ARG A 1 184 ? -7.114 -0.892 0.221 1.00 91.81 184 ARG A CA 1
ATOM 1436 C C . ARG A 1 184 ? -6.075 -1.450 1.194 1.00 91.81 184 ARG A C 1
ATOM 1438 O O . ARG A 1 184 ? -5.115 -2.067 0.746 1.00 91.81 184 ARG A O 1
ATOM 1445 N N . PHE A 1 185 ? -6.270 -1.266 2.499 1.00 92.25 185 PHE A N 1
ATOM 1446 C CA . PHE A 1 185 ? -5.375 -1.794 3.528 1.00 92.25 185 PHE A CA 1
ATOM 1447 C C . PHE A 1 185 ? -5.447 -3.318 3.636 1.00 92.25 185 PHE A C 1
ATOM 1449 O O . PHE A 1 185 ? -4.400 -3.952 3.708 1.00 92.25 185 PHE A O 1
ATOM 1456 N N . ARG A 1 186 ? -6.637 -3.926 3.548 1.00 92.19 186 ARG A N 1
ATOM 1457 C CA . ARG A 1 186 ? -6.781 -5.393 3.486 1.00 92.19 186 ARG A CA 1
ATOM 1458 C C . ARG A 1 186 ? -6.045 -5.984 2.280 1.00 92.19 186 ARG A C 1
ATOM 1460 O O . ARG A 1 186 ? -5.288 -6.937 2.436 1.00 92.19 186 ARG A O 1
ATOM 1467 N N . ALA A 1 187 ? -6.203 -5.386 1.097 1.00 90.31 187 ALA A N 1
ATOM 1468 C CA . ALA A 1 187 ? -5.478 -5.816 -0.101 1.00 90.31 187 ALA A CA 1
ATOM 1469 C C . ALA A 1 187 ? -3.955 -5.654 0.047 1.00 90.31 187 ALA A C 1
ATOM 1471 O O . ALA A 1 187 ? -3.190 -6.509 -0.392 1.00 90.31 187 ALA A O 1
ATOM 1472 N N . TRP A 1 188 ? -3.511 -4.573 0.689 1.00 93.00 188 TRP A N 1
ATOM 1473 C CA . TRP A 1 188 ? -2.092 -4.328 0.923 1.00 93.00 188 TRP A CA 1
ATOM 1474 C C . TRP A 1 188 ? -1.483 -5.291 1.942 1.00 93.00 188 TRP A C 1
ATOM 1476 O O . TRP A 1 188 ? -0.391 -5.797 1.707 1.00 93.00 188 TRP A O 1
ATOM 1486 N N . LEU A 1 189 ? -2.203 -5.607 3.020 1.00 92.81 189 LEU A N 1
ATOM 1487 C CA . LEU A 1 189 ? -1.787 -6.612 3.998 1.00 92.81 189 LEU A CA 1
ATOM 1488 C C . LEU A 1 189 ? -1.585 -7.979 3.347 1.00 92.81 189 LEU A C 1
ATOM 1490 O O . LEU A 1 189 ? -0.581 -8.615 3.625 1.00 92.81 189 LEU A O 1
ATOM 1494 N N . LEU A 1 190 ? -2.467 -8.394 2.434 1.00 90.75 190 LEU A N 1
ATOM 1495 C CA . LEU A 1 190 ? -2.290 -9.642 1.679 1.00 90.75 190 LEU A CA 1
ATOM 1496 C C . LEU A 1 190 ? -1.064 -9.619 0.753 1.00 90.75 190 LEU A C 1
ATOM 1498 O O . LEU A 1 190 ? -0.477 -10.662 0.486 1.00 90.75 190 LEU A O 1
ATOM 1502 N N . ALA A 1 191 ? -0.672 -8.444 0.252 1.00 88.88 191 ALA A N 1
ATOM 1503 C CA . ALA A 1 191 ? 0.533 -8.301 -0.562 1.00 88.88 191 ALA A CA 1
ATOM 1504 C C . ALA A 1 191 ? 1.821 -8.317 0.282 1.00 88.88 191 ALA A C 1
ATOM 1506 O O . ALA A 1 191 ? 2.843 -8.813 -0.185 1.00 88.88 191 ALA A O 1
ATOM 1507 N N . LEU A 1 192 ? 1.782 -7.768 1.503 1.00 88.69 192 LEU A N 1
ATOM 1508 C CA . LEU A 1 192 ? 2.911 -7.764 2.442 1.00 88.69 192 LEU A CA 1
ATOM 1509 C C . LEU A 1 192 ? 3.080 -9.109 3.161 1.00 88.69 192 LEU A C 1
ATOM 1511 O O . LEU A 1 192 ? 4.201 -9.551 3.392 1.00 88.69 192 LEU A O 1
ATOM 1515 N N . ASP A 1 193 ? 1.964 -9.744 3.506 1.00 90.00 193 ASP A N 1
ATOM 1516 C CA . ASP A 1 193 ? 1.873 -11.026 4.190 1.00 90.00 193 ASP A CA 1
ATOM 1517 C C . ASP A 1 193 ? 0.893 -11.946 3.435 1.00 90.00 193 ASP A C 1
ATOM 1519 O O . ASP A 1 193 ? -0.311 -11.976 3.728 1.00 90.00 193 ASP A O 1
ATOM 1523 N N . PRO A 1 194 ? 1.399 -12.733 2.466 1.00 86.94 194 PRO A N 1
ATOM 1524 C CA . PRO A 1 194 ? 0.583 -13.669 1.698 1.00 86.94 194 PRO A CA 1
ATOM 1525 C C . PRO A 1 194 ? -0.078 -14.770 2.539 1.00 86.94 194 PRO A C 1
ATOM 1527 O O . PRO A 1 194 ? -0.996 -15.427 2.050 1.00 86.94 194 PRO A O 1
ATOM 1530 N N . SER A 1 195 ? 0.351 -14.986 3.792 1.00 88.75 195 SER A N 1
ATOM 1531 C CA . SER A 1 195 ? -0.302 -15.944 4.695 1.00 88.75 195 SER A CA 1
ATOM 1532 C C . SER A 1 195 ? -1.689 -15.472 5.151 1.00 88.75 195 SER A C 1
ATOM 1534 O O . SER A 1 195 ? -2.509 -16.279 5.592 1.00 88.75 195 SER A O 1
ATOM 1536 N N . GLY A 1 196 ? -1.959 -14.165 5.043 1.00 86.44 196 GLY A N 1
ATOM 1537 C CA . GLY A 1 196 ? -3.197 -13.538 5.491 1.00 86.44 196 GLY A CA 1
ATOM 1538 C C . GLY A 1 196 ? -3.319 -13.413 7.010 1.00 86.44 196 GLY A C 1
ATOM 1539 O O . GLY A 1 196 ? -4.392 -13.036 7.487 1.00 86.44 196 GLY A O 1
ATOM 1540 N N . TYR A 1 197 ? -2.256 -13.691 7.771 1.00 88.19 197 TYR A N 1
ATOM 1541 C CA . TYR A 1 197 ? -2.235 -13.619 9.233 1.00 88.19 197 TYR A CA 1
ATOM 1542 C C . TYR A 1 197 ? -2.649 -12.238 9.751 1.00 88.19 197 TYR A C 1
ATOM 1544 O O . TYR A 1 197 ? -3.467 -12.150 10.668 1.00 88.19 197 TYR A O 1
ATOM 1552 N N . TYR A 1 198 ? -2.162 -11.165 9.126 1.00 89.56 198 TYR A N 1
ATOM 1553 C CA . TYR A 1 198 ? -2.570 -9.803 9.486 1.00 89.56 198 TYR A CA 1
ATOM 1554 C C . TYR A 1 198 ? -3.922 -9.395 8.896 1.00 89.56 198 TYR A C 1
ATOM 1556 O O . TYR A 1 198 ? -4.688 -8.677 9.537 1.00 89.56 198 TYR A O 1
ATOM 1564 N N . ALA A 1 199 ? -4.260 -9.865 7.692 1.00 89.56 199 ALA A N 1
ATOM 1565 C CA . ALA A 1 199 ? -5.503 -9.484 7.021 1.00 89.56 199 ALA A CA 1
ATOM 1566 C C . ALA A 1 199 ? -6.753 -9.933 7.803 1.00 89.56 199 ALA A C 1
ATOM 1568 O O . ALA A 1 199 ? -7.720 -9.180 7.895 1.00 89.56 199 ALA A O 1
ATOM 1569 N N . VAL A 1 200 ? -6.715 -11.123 8.417 1.00 88.69 200 VAL A N 1
ATOM 1570 C CA . VAL A 1 200 ? -7.818 -11.658 9.244 1.00 88.69 200 VAL A CA 1
ATOM 1571 C C . VAL A 1 200 ? -7.976 -10.961 10.599 1.00 88.69 200 VAL A C 1
ATOM 1573 O O . VAL A 1 200 ? -8.973 -11.184 11.278 1.00 88.69 200 VAL A O 1
ATOM 1576 N N . ARG A 1 201 ? -6.996 -10.149 11.013 1.00 90.44 201 ARG A N 1
ATOM 1577 C CA . ARG A 1 201 ? -7.035 -9.370 12.260 1.00 90.44 201 ARG A CA 1
ATOM 1578 C C . ARG A 1 201 ? -7.678 -7.995 12.073 1.00 90.44 201 ARG A C 1
ATOM 1580 O O . ARG A 1 201 ? -7.947 -7.320 13.057 1.00 90.44 201 ARG A O 1
ATOM 1587 N N . VAL A 1 202 ? -7.948 -7.581 10.833 1.00 90.81 202 VAL A N 1
ATOM 1588 C CA . VAL A 1 202 ? -8.672 -6.337 10.537 1.00 90.81 202 VAL A CA 1
ATOM 1589 C C . VAL A 1 202 ? -10.168 -6.558 10.747 1.00 90.81 202 VAL A C 1
ATOM 1591 O O . VAL A 1 202 ? -10.816 -7.135 9.874 1.00 90.81 202 VAL A O 1
ATOM 1594 N N . GLN A 1 203 ? -10.706 -6.064 11.862 1.00 89.75 203 GLN A N 1
ATOM 1595 C CA . GLN A 1 203 ? -12.111 -6.237 12.263 1.00 89.75 203 GLN A CA 1
ATOM 1596 C C . GLN A 1 203 ? -13.000 -5.025 11.933 1.00 89.75 203 GLN A C 1
ATOM 1598 O O . GLN A 1 203 ? -14.228 -5.099 12.043 1.00 89.75 203 GLN A O 1
ATOM 1603 N N . LEU A 1 204 ? -12.401 -3.899 11.526 1.00 88.00 204 LEU A N 1
ATOM 1604 C CA . LEU A 1 204 ? -13.141 -2.677 11.223 1.00 88.00 204 LEU A CA 1
ATOM 1605 C C . LEU A 1 204 ? -14.142 -2.902 10.082 1.00 88.00 204 LEU A C 1
ATOM 1607 O O . LEU A 1 204 ? -13.762 -3.241 8.959 1.00 88.00 204 LEU A O 1
ATOM 1611 N N . GLY A 1 205 ? -15.422 -2.652 10.365 1.00 83.75 205 GLY A N 1
ATOM 1612 C CA . GLY A 1 205 ? -16.515 -2.831 9.412 1.00 83.75 205 GLY A CA 1
ATOM 1613 C C . GLY A 1 205 ? -17.075 -4.253 9.319 1.00 83.75 205 GLY A C 1
ATOM 1614 O O . GLY A 1 205 ? -17.975 -4.469 8.512 1.00 83.75 205 GLY A O 1
ATOM 1615 N N . ASP A 1 206 ? -16.605 -5.198 10.142 1.00 80.56 206 ASP A N 1
ATOM 1616 C CA . ASP A 1 206 ? -17.183 -6.550 10.212 1.00 80.56 206 ASP A CA 1
ATOM 1617 C C . ASP A 1 206 ? -18.461 -6.601 11.066 1.00 80.56 206 ASP A C 1
ATOM 1619 O O . ASP A 1 206 ? -19.223 -7.566 11.001 1.00 80.56 206 ASP A O 1
ATOM 1623 N N . GLN A 1 207 ? -18.728 -5.555 11.856 1.00 67.56 207 GLN A N 1
ATOM 1624 C CA . GLN A 1 207 ? -19.999 -5.416 12.559 1.00 67.56 207 GLN A CA 1
ATOM 1625 C C . GLN A 1 207 ? -21.105 -4.977 11.592 1.00 67.56 207 GLN A C 1
ATOM 1627 O O . GLN A 1 207 ? -20.934 -3.973 10.891 1.00 67.56 207 GLN A O 1
ATOM 1632 N N . PRO A 1 208 ? -22.258 -5.672 11.575 1.00 56.84 208 PRO A N 1
ATOM 1633 C CA . PRO A 1 208 ? -23.409 -5.219 10.819 1.00 56.84 208 PRO A CA 1
ATOM 1634 C C . PRO A 1 208 ? -23.865 -3.864 11.356 1.00 56.84 208 PRO A C 1
ATOM 1636 O O . PRO A 1 208 ? -24.020 -3.653 12.559 1.00 56.84 208 PRO A O 1
ATOM 1639 N N . ASP A 1 209 ? -24.071 -2.935 10.434 1.00 55.28 209 ASP A N 1
ATOM 1640 C CA . ASP A 1 209 ? -24.574 -1.606 10.728 1.00 55.28 209 ASP A CA 1
ATOM 1641 C C . ASP A 1 209 ? -26.035 -1.732 11.186 1.00 55.28 209 ASP A C 1
ATOM 1643 O O . ASP A 1 209 ? -26.951 -1.888 10.375 1.00 55.28 209 ASP A O 1
ATOM 1647 N N . LEU A 1 210 ? -26.266 -1.716 12.504 1.00 54.12 210 LEU A N 1
ATOM 1648 C CA . LEU A 1 210 ? -27.606 -1.830 13.100 1.00 54.12 210 LEU A CA 1
ATOM 1649 C C . LEU A 1 210 ? -28.556 -0.697 12.652 1.00 54.12 210 LEU A C 1
ATOM 1651 O O . LEU A 1 210 ? -29.751 -0.749 12.935 1.00 54.12 210 LEU A O 1
ATOM 1655 N N . SER A 1 211 ? -28.052 0.303 11.920 1.00 50.09 211 SER A N 1
ATOM 1656 C CA . SER A 1 211 ? -28.825 1.402 11.343 1.00 50.09 211 SER A CA 1
ATOM 1657 C C . SER A 1 211 ? -29.589 1.054 10.051 1.00 50.09 211 SER A C 1
ATOM 1659 O O . SER A 1 211 ? -30.450 1.832 9.647 1.00 50.09 211 SER A O 1
ATOM 1661 N N . SER A 1 212 ? -29.365 -0.113 9.426 1.00 40.59 212 SER A N 1
ATOM 1662 C CA . SER A 1 212 ? -30.059 -0.501 8.177 1.00 40.59 212 SER A CA 1
ATOM 1663 C C . SER A 1 212 ? -31.430 -1.175 8.376 1.00 40.59 212 SER A C 1
ATOM 1665 O O . SER A 1 212 ? -31.992 -1.708 7.418 1.00 40.59 212 SER A O 1
ATOM 1667 N N . THR A 1 213 ? -31.990 -1.151 9.589 1.00 37.59 213 THR A N 1
ATOM 1668 C CA . THR A 1 213 ? -33.364 -1.614 9.843 1.00 37.59 213 THR A CA 1
ATOM 1669 C C . THR A 1 213 ? -34.292 -0.408 9.964 1.00 37.59 213 THR A C 1
ATOM 1671 O O . THR A 1 213 ? -34.603 0.038 11.070 1.00 37.59 213 THR A O 1
ATOM 1674 N N . ARG A 1 214 ? -34.715 0.157 8.830 1.00 32.56 214 ARG A N 1
ATOM 1675 C CA . ARG A 1 214 ? -35.882 1.041 8.786 1.00 32.56 214 ARG A CA 1
ATOM 1676 C C . ARG A 1 214 ? -36.562 1.030 7.431 1.00 32.56 214 ARG A C 1
ATOM 1678 O O . ARG A 1 214 ? -35.834 1.110 6.420 1.00 32.56 214 ARG A O 1
#